Protein AF-A0A1G0WCT2-F1 (afdb_monomer_lite)

Secondary structure (DSSP, 8-state):
--B-HHHHHHHHHHTT--HHHHHHHTTS-HHHHHHHHTTSSPPPHHHHHHHHHHHT--HHHHBSPPPP-PPP-TT-HHHHHHHHHHHHHSHHHHHHHHHHHHHHHHHHHHHHHHHHHHHHHHHHH--S-EEEE-TTS-EEEE-HHHHHHTT--TT---TT--GGGTS-HHHHHHHHHHHHHHHHH---EEEEEEEPTTSTT--EEEEEEEEEE-TTS-EEEEEEEEEE-HHHHHHHHHHHHHHHHHHHHHHHHHHHHHHHHHHHHHHHHHHHS-SSEEEEE-TT-BEEEE-HHHHHHHT--HHHHTTSBGGGGB-GGGHHHHHHHHHHHHHH---EEEEEEEEPTTS-EEEEEEEEEEEEETTTEEEEEEEE-

Structure (mmCIF, N/CA/C/O backbone):
data_AF-A0A1G0WCT2-F1
#
_entry.id   AF-A0A1G0WCT2-F1
#
loop_
_atom_site.group_PDB
_atom_site.id
_atom_site.type_symbol
_atom_site.label_atom_id
_atom_site.label_alt_id
_atom_site.label_comp_id
_atom_site.label_asym_id
_atom_site.label_entity_id
_atom_site.label_seq_id
_atom_site.pdbx_PDB_ins_code
_atom_site.Cartn_x
_atom_site.Cartn_y
_atom_site.Cartn_z
_atom_site.occupancy
_atom_site.B_iso_or_equiv
_atom_site.auth_seq_id
_atom_site.auth_comp_id
_atom_site.auth_asym_id
_atom_site.auth_atom_id
_atom_site.pdbx_PDB_model_num
ATOM 1 N N . MET A 1 1 ? 46.458 16.167 -49.164 1.00 71.19 1 MET A N 1
ATOM 2 C CA . MET A 1 1 ? 45.134 16.077 -49.802 1.00 71.19 1 MET A CA 1
ATOM 3 C C . MET A 1 1 ? 44.360 17.337 -49.488 1.00 71.19 1 MET A C 1
ATOM 5 O O . MET A 1 1 ? 43.912 17.542 -48.363 1.00 71.19 1 MET A O 1
ATOM 9 N N . LYS A 1 2 ? 44.262 18.205 -50.482 1.00 82.44 2 LYS A N 1
ATOM 10 C CA . LYS A 1 2 ? 43.642 19.517 -50.411 1.00 82.44 2 LYS A CA 1
ATOM 11 C C . LYS A 1 2 ? 42.576 19.601 -51.493 1.00 82.44 2 LYS A C 1
ATOM 13 O O . LYS A 1 2 ? 42.821 19.251 -52.645 1.00 82.44 2 LYS A O 1
ATOM 18 N N . LEU A 1 3 ? 41.396 20.080 -51.119 1.00 86.69 3 LEU A N 1
ATOM 19 C CA . LEU A 1 3 ? 40.337 20.441 -52.055 1.00 86.69 3 LEU A CA 1
ATOM 20 C C . LEU A 1 3 ? 40.428 21.945 -52.331 1.00 86.69 3 LEU A C 1
ATOM 22 O O . LEU A 1 3 ? 40.440 22.754 -51.401 1.00 86.69 3 LEU A O 1
ATOM 26 N N . TYR A 1 4 ? 40.486 22.337 -53.599 1.00 90.44 4 TYR A N 1
ATOM 27 C CA . TYR A 1 4 ? 40.487 23.739 -54.005 1.00 90.44 4 TYR A CA 1
ATOM 28 C C . TYR A 1 4 ? 39.052 24.264 -54.036 1.00 90.44 4 TYR A C 1
ATOM 30 O O . TYR A 1 4 ? 38.406 24.310 -55.078 1.00 90.44 4 TYR A O 1
ATOM 38 N N . VAL A 1 5 ? 38.547 24.654 -52.868 1.00 86.25 5 VAL A N 1
ATOM 39 C CA . VAL A 1 5 ? 37.145 25.044 -52.652 1.00 86.25 5 VAL A CA 1
ATOM 40 C C . VAL A 1 5 ? 36.657 26.138 -53.611 1.00 86.25 5 VAL A C 1
ATOM 42 O O . VAL A 1 5 ? 35.575 26.018 -54.184 1.00 86.25 5 VAL A O 1
ATOM 45 N N . GLU A 1 6 ? 37.466 27.167 -53.858 1.00 86.25 6 GLU A N 1
ATOM 46 C CA . GLU A 1 6 ? 37.096 28.246 -54.785 1.00 86.25 6 GLU A CA 1
ATOM 47 C C . GLU A 1 6 ? 37.058 27.778 -56.248 1.00 86.25 6 GLU A C 1
ATOM 49 O O . GLU A 1 6 ? 36.174 28.180 -57.007 1.00 86.25 6 GLU A O 1
ATOM 54 N N . LYS A 1 7 ? 37.936 26.841 -56.633 1.00 87.81 7 LYS A N 1
ATOM 55 C CA . LYS A 1 7 ? 37.896 26.217 -57.963 1.00 87.81 7 LYS A CA 1
ATOM 56 C C . LYS A 1 7 ? 36.695 25.284 -58.106 1.00 87.81 7 LYS A C 1
ATOM 58 O O . LYS A 1 7 ? 36.010 25.342 -59.119 1.00 87.81 7 LYS A O 1
ATOM 63 N N . LEU A 1 8 ? 36.360 24.511 -57.071 1.00 85.81 8 LEU A N 1
ATOM 64 C CA . LEU A 1 8 ? 35.163 23.666 -57.046 1.00 85.81 8 LEU A CA 1
ATOM 65 C C . LEU A 1 8 ? 33.882 24.493 -57.259 1.00 85.81 8 LEU A C 1
ATOM 67 O O . LEU A 1 8 ? 33.051 24.142 -58.100 1.00 85.81 8 LEU A O 1
ATOM 71 N N . LYS A 1 9 ? 33.742 25.623 -56.550 1.00 85.88 9 LYS A N 1
ATOM 72 C CA . LYS A 1 9 ? 32.617 26.558 -56.735 1.00 85.88 9 LYS A CA 1
ATOM 73 C C . LYS A 1 9 ? 32.584 27.136 -58.149 1.00 85.88 9 LYS A C 1
ATOM 75 O O . LYS A 1 9 ? 31.504 27.252 -58.732 1.00 85.88 9 LYS A O 1
ATOM 80 N N . ALA A 1 10 ? 33.741 27.494 -58.707 1.00 86.25 10 ALA A N 1
ATOM 81 C CA . ALA A 1 10 ? 33.846 28.010 -60.069 1.00 86.25 10 ALA A CA 1
ATOM 82 C C . ALA A 1 10 ? 33.438 26.958 -61.118 1.00 86.25 10 ALA A C 1
ATOM 84 O O . ALA A 1 10 ? 32.615 27.258 -61.984 1.00 86.25 10 ALA A O 1
ATOM 85 N N . CYS A 1 11 ? 33.918 25.714 -61.003 1.00 85.88 11 CYS A N 1
ATOM 86 C CA . CYS A 1 11 ? 33.542 24.602 -61.885 1.00 85.88 11 CYS A CA 1
ATOM 87 C C . CYS A 1 11 ? 32.037 24.311 -61.810 1.00 85.88 11 CYS A C 1
ATOM 89 O O . CYS A 1 11 ? 31.380 24.157 -62.841 1.00 85.88 11 CYS A O 1
ATOM 91 N N . ARG A 1 12 ? 31.459 24.331 -60.601 1.00 87.19 12 ARG A N 1
ATOM 92 C CA . ARG A 1 12 ? 30.017 24.157 -60.396 1.00 87.19 12 ARG A CA 1
ATOM 93 C C . ARG A 1 12 ? 29.197 25.267 -61.065 1.00 87.19 12 ARG A C 1
ATOM 95 O O . ARG A 1 12 ? 28.237 24.968 -61.774 1.00 87.19 12 ARG A O 1
ATOM 102 N N . LYS A 1 13 ? 29.594 26.535 -60.891 1.00 85.12 13 LYS A N 1
ATOM 103 C CA . LYS A 1 13 ? 28.951 27.684 -61.557 1.00 85.12 13 LYS A CA 1
ATOM 104 C C . LYS A 1 13 ? 29.063 27.593 -63.082 1.00 85.12 13 LYS A C 1
ATOM 106 O O . LYS A 1 13 ? 28.078 27.837 -63.771 1.00 85.12 13 LYS A O 1
ATOM 111 N N . LYS A 1 14 ? 30.222 27.181 -63.608 1.00 85.81 14 LYS A N 1
ATOM 112 C CA . LYS A 1 14 ? 30.460 27.000 -65.051 1.00 85.81 14 LYS A CA 1
ATOM 113 C C . LYS A 1 14 ? 29.568 25.910 -65.657 1.00 85.81 14 LYS A C 1
ATOM 115 O O . LYS A 1 14 ? 29.046 26.097 -66.750 1.00 85.81 14 LYS A O 1
ATOM 120 N N . LYS A 1 15 ? 29.344 24.807 -64.937 1.00 82.81 15 LYS A N 1
ATOM 121 C CA . LYS A 1 15 ? 28.442 23.713 -65.349 1.00 82.81 15 LYS A CA 1
ATOM 122 C C . LYS A 1 15 ? 26.959 23.981 -65.021 1.00 82.81 15 LYS A C 1
ATOM 124 O O . LYS A 1 15 ? 26.132 23.113 -65.269 1.00 82.81 15 LYS A O 1
ATOM 129 N N . LYS A 1 16 ? 26.613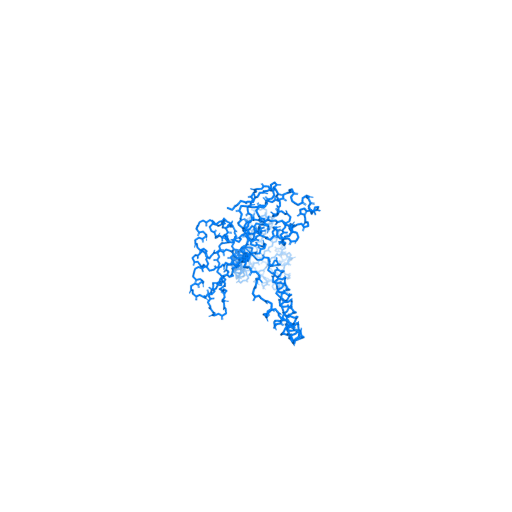 25.174 -64.505 1.00 84.69 16 LYS A N 1
ATOM 130 C CA . LYS A 1 16 ? 25.250 25.597 -64.115 1.00 84.69 16 LYS A CA 1
ATOM 131 C C . LYS A 1 16 ? 24.543 24.652 -63.124 1.00 84.69 16 LYS A C 1
ATOM 133 O O . LYS A 1 16 ? 23.321 24.650 -63.056 1.00 84.69 16 LYS A O 1
ATOM 138 N N . THR A 1 17 ? 25.291 23.890 -62.328 1.00 82.31 17 THR A N 1
ATOM 139 C CA . THR A 1 17 ? 24.720 22.936 -61.363 1.00 82.31 17 THR A CA 1
ATOM 140 C C . THR A 1 17 ? 24.449 23.628 -60.025 1.00 82.31 17 THR A C 1
ATOM 142 O O . THR A 1 17 ? 25.332 24.290 -59.463 1.00 82.31 17 THR A O 1
ATOM 145 N N . THR A 1 18 ? 23.253 23.475 -59.457 1.00 87.19 18 THR A N 1
ATOM 146 C CA . THR A 1 18 ? 22.974 24.007 -58.110 1.00 87.19 18 THR A CA 1
ATOM 147 C C . THR A 1 18 ? 23.694 23.187 -57.027 1.00 87.19 18 THR A C 1
ATOM 149 O O . THR A 1 18 ? 24.074 22.036 -57.242 1.00 87.19 18 THR A O 1
ATOM 152 N N . SER A 1 19 ? 23.923 23.762 -55.837 1.00 80.75 19 SER A N 1
ATOM 153 C CA . SER A 1 19 ? 24.489 22.991 -54.710 1.00 80.75 19 SER A CA 1
ATOM 154 C C . SER A 1 19 ? 23.559 21.841 -54.288 1.00 80.75 19 SER A C 1
ATOM 156 O O . SER A 1 19 ? 24.023 20.828 -53.781 1.00 80.75 19 SER A O 1
ATOM 158 N N . GLU A 1 20 ? 22.252 21.981 -54.514 1.00 83.56 20 GLU A N 1
ATOM 159 C CA . GLU A 1 20 ? 21.252 20.943 -54.251 1.00 83.56 20 GLU A CA 1
ATOM 160 C C . GLU A 1 20 ? 21.407 19.768 -55.231 1.00 83.56 20 GLU A C 1
ATOM 162 O O . GLU A 1 20 ? 21.593 18.628 -54.814 1.00 83.56 20 GLU A O 1
ATOM 167 N N . GLU A 1 21 ? 21.449 20.048 -56.536 1.00 84.00 21 GLU A N 1
ATOM 168 C CA . GLU A 1 21 ? 21.614 19.032 -57.585 1.00 84.00 21 GLU A CA 1
ATOM 169 C C . GLU A 1 21 ? 22.944 18.287 -57.487 1.00 84.00 21 GLU A C 1
ATOM 171 O O . GLU A 1 21 ? 22.996 17.072 -57.684 1.00 84.00 21 GLU A O 1
ATOM 176 N N . LEU A 1 22 ? 24.034 19.000 -57.182 1.00 85.31 22 LEU A N 1
ATOM 177 C CA . LEU A 1 22 ? 25.338 18.366 -57.024 1.00 85.31 22 LEU A CA 1
ATOM 178 C C . LEU A 1 22 ? 25.354 17.442 -55.802 1.00 85.31 22 LEU A C 1
ATOM 180 O O . LEU A 1 22 ? 25.924 16.357 -55.878 1.00 85.31 22 LEU A O 1
ATOM 184 N N . ALA A 1 23 ? 24.705 17.836 -54.702 1.00 85.38 23 ALA A N 1
ATOM 185 C CA . ALA A 1 23 ? 24.584 16.996 -53.514 1.00 85.38 23 ALA A CA 1
ATOM 186 C C . ALA A 1 23 ? 23.784 15.715 -53.812 1.00 85.38 23 ALA A C 1
ATOM 188 O O . ALA A 1 23 ? 24.235 14.626 -53.459 1.00 85.38 23 ALA A O 1
ATOM 189 N N . VAL A 1 24 ? 22.678 15.830 -54.560 1.00 80.25 24 VAL A N 1
ATOM 190 C CA . VAL A 1 24 ? 21.873 14.680 -55.010 1.00 80.25 24 VAL A CA 1
ATOM 191 C C . VAL A 1 24 ? 22.691 13.734 -55.893 1.00 80.25 24 VAL A C 1
ATOM 193 O O . VAL A 1 24 ? 22.740 12.539 -55.614 1.00 80.25 24 VAL A O 1
ATOM 196 N N . LYS A 1 25 ? 23.406 14.248 -56.906 1.00 82.44 25 LYS A N 1
ATOM 197 C CA . LYS A 1 25 ? 24.276 13.425 -57.777 1.00 82.44 25 LYS A CA 1
ATOM 198 C C . LYS A 1 25 ? 25.424 12.755 -57.016 1.00 82.44 25 LYS A C 1
ATOM 200 O O . LYS A 1 25 ? 25.886 11.689 -57.407 1.00 82.44 25 LYS A O 1
ATOM 205 N N . MET A 1 26 ? 25.877 13.379 -55.931 1.00 81.25 26 MET A N 1
ATOM 206 C CA . MET A 1 26 ? 26.905 12.853 -55.034 1.00 81.25 26 MET A CA 1
ATOM 207 C C . MET A 1 26 ? 26.358 11.880 -53.976 1.00 81.25 26 MET A C 1
ATOM 209 O O . MET A 1 26 ? 27.154 11.312 -53.227 1.00 81.25 26 MET A O 1
ATOM 213 N N . GLY A 1 27 ? 25.035 11.709 -53.868 1.00 76.19 27 GLY A N 1
ATOM 214 C CA . GLY A 1 27 ? 24.409 10.899 -52.820 1.00 76.19 27 GLY A CA 1
ATOM 215 C C . GLY A 1 27 ? 24.660 11.434 -51.403 1.00 76.19 27 GLY A C 1
ATOM 216 O O . GLY A 1 27 ? 24.780 10.655 -50.461 1.00 76.19 27 GLY A O 1
ATOM 217 N N . ILE A 1 28 ? 24.804 12.755 -51.242 1.00 84.44 28 ILE A N 1
ATOM 218 C CA . ILE A 1 28 ? 25.042 13.425 -49.951 1.00 84.44 28 ILE A CA 1
ATOM 219 C C . ILE A 1 28 ? 23.992 14.509 -49.695 1.00 84.44 28 ILE A C 1
ATOM 221 O O . ILE A 1 28 ? 23.288 14.946 -50.601 1.00 84.44 28 ILE A O 1
ATOM 225 N N . THR A 1 29 ? 23.903 14.997 -48.457 1.00 84.19 29 THR A N 1
ATOM 226 C CA . THR A 1 29 ? 23.017 16.120 -48.130 1.00 84.19 29 THR A CA 1
ATOM 227 C C . THR A 1 29 ? 23.616 17.458 -48.579 1.00 84.19 29 THR A C 1
ATOM 229 O O . THR A 1 29 ? 24.838 17.652 -48.615 1.00 84.19 29 THR A O 1
ATOM 232 N N . ARG A 1 30 ? 22.746 18.438 -48.855 1.00 85.50 30 ARG A N 1
ATOM 233 C CA . ARG A 1 30 ? 23.148 19.821 -49.169 1.00 85.50 30 ARG A CA 1
ATOM 234 C C . ARG A 1 30 ? 23.986 20.454 -48.050 1.00 85.50 30 ARG A C 1
ATOM 236 O O . ARG A 1 30 ? 24.894 21.237 -48.331 1.00 85.50 30 ARG A O 1
ATOM 243 N N . SER A 1 31 ? 23.722 20.099 -46.790 1.00 83.69 31 SER A N 1
ATOM 244 C CA . SER A 1 31 ? 24.509 20.563 -45.642 1.00 83.69 31 SER A CA 1
ATOM 245 C C . SER A 1 31 ? 25.944 20.029 -45.677 1.00 83.69 31 SER A C 1
ATOM 247 O O . SER A 1 31 ? 26.871 20.802 -45.448 1.00 83.69 31 SER A O 1
ATOM 249 N N . THR A 1 32 ? 26.157 18.763 -46.051 1.00 82.62 32 THR A N 1
ATOM 250 C CA . THR A 1 32 ? 27.503 18.193 -46.221 1.00 82.62 32 THR A CA 1
ATOM 251 C C . THR A 1 32 ? 28.282 18.894 -47.332 1.00 82.62 32 THR A C 1
ATOM 253 O O . THR A 1 32 ? 29.436 19.263 -47.118 1.00 82.62 32 THR A O 1
ATOM 256 N N . LEU A 1 33 ? 27.657 19.148 -48.487 1.00 85.62 33 LEU A N 1
ATOM 257 C CA . LEU A 1 33 ? 28.315 19.875 -49.577 1.00 85.62 33 LEU A CA 1
ATOM 258 C C . LEU A 1 33 ? 28.669 21.318 -49.170 1.00 85.62 33 LEU A C 1
ATOM 260 O O . LEU A 1 33 ? 29.762 21.790 -49.472 1.00 85.62 33 LEU A O 1
ATOM 264 N N . SER A 1 34 ? 27.791 21.994 -48.421 1.00 87.38 34 SER A N 1
ATOM 265 C CA . SER A 1 34 ? 28.045 23.339 -47.880 1.00 87.38 34 SER A CA 1
ATOM 266 C C . SER A 1 34 ? 29.235 23.372 -46.913 1.00 87.38 34 SER A C 1
ATOM 268 O O . SER A 1 34 ? 30.018 24.322 -46.915 1.00 87.38 34 SER A O 1
ATOM 270 N N . LEU A 1 35 ? 29.426 22.329 -46.099 1.00 86.88 35 LEU A N 1
ATOM 271 C CA . LEU A 1 35 ? 30.588 22.223 -45.209 1.00 86.88 35 LEU A CA 1
ATOM 272 C C . LEU A 1 35 ? 31.901 22.096 -45.996 1.00 86.88 35 LEU A C 1
ATOM 274 O O . LEU A 1 35 ? 32.909 22.667 -45.577 1.00 86.88 35 LEU A O 1
ATOM 278 N N . TRP A 1 36 ? 31.886 21.420 -47.148 1.00 87.94 36 TRP A N 1
ATOM 279 C CA . TRP A 1 36 ? 33.045 21.347 -48.045 1.00 87.94 36 TRP A CA 1
ATOM 280 C C . TRP A 1 36 ? 33.290 22.674 -48.764 1.00 87.94 36 TRP A C 1
ATOM 282 O O . TRP A 1 36 ? 34.419 23.155 -48.795 1.00 87.94 36 TRP A O 1
ATOM 292 N N . GLU A 1 37 ? 32.232 23.312 -49.280 1.00 85.38 37 GLU A N 1
ATOM 293 C CA . GLU A 1 37 ? 32.308 24.620 -49.949 1.00 85.38 37 GLU A CA 1
ATOM 294 C C . GLU A 1 37 ? 32.744 25.759 -49.002 1.00 85.38 37 GLU A C 1
ATOM 296 O O . GLU A 1 37 ? 33.139 26.829 -49.460 1.00 85.38 37 GLU A O 1
ATOM 301 N N . ASN A 1 38 ? 32.704 25.553 -47.686 1.00 85.88 38 ASN A N 1
ATOM 302 C CA . ASN A 1 38 ? 33.155 26.525 -46.686 1.00 85.88 38 ASN A CA 1
ATOM 303 C C . ASN A 1 38 ? 34.446 26.101 -45.971 1.00 85.88 38 ASN A C 1
ATOM 305 O O . ASN A 1 38 ? 34.768 26.653 -44.921 1.00 85.88 38 ASN A O 1
ATOM 309 N N . SER A 1 39 ? 35.168 25.111 -46.509 1.00 83.56 39 SER A N 1
ATOM 310 C CA . SER A 1 39 ? 36.426 24.596 -45.945 1.00 83.56 39 SER A CA 1
ATOM 311 C C . SER A 1 39 ? 36.318 24.098 -44.494 1.00 83.56 39 SER A C 1
ATOM 313 O O . SER A 1 39 ? 37.327 24.010 -43.801 1.00 83.56 39 SER A O 1
ATOM 315 N N . LYS A 1 40 ? 35.110 23.761 -44.018 1.00 83.94 40 LYS A N 1
ATOM 316 C CA . LYS A 1 40 ? 34.886 23.259 -42.651 1.00 83.94 40 LYS A CA 1
ATOM 317 C C . LYS A 1 40 ? 35.217 21.774 -42.524 1.00 83.94 40 LYS A C 1
ATOM 319 O O . LYS A 1 40 ? 35.596 21.326 -41.450 1.00 83.94 40 LYS A O 1
ATOM 324 N N .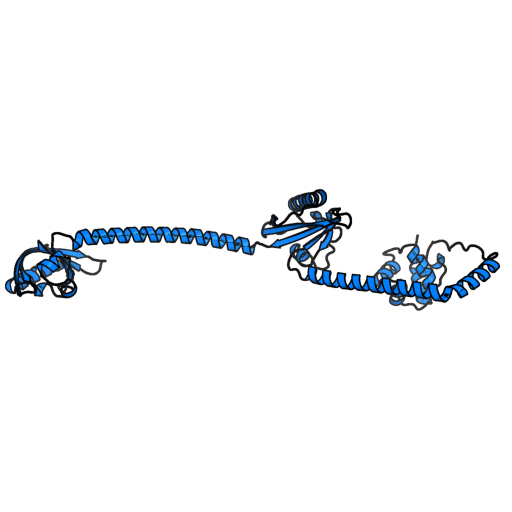 ILE A 1 41 ? 35.049 21.013 -43.609 1.00 80.88 41 ILE A N 1
ATOM 325 C CA . ILE A 1 41 ? 35.348 19.576 -43.685 1.00 80.88 41 ILE A CA 1
ATOM 326 C C . ILE A 1 41 ? 35.980 19.277 -45.046 1.00 80.88 41 ILE A C 1
ATOM 328 O O . ILE A 1 41 ? 35.497 19.761 -46.069 1.00 80.88 41 ILE A O 1
ATOM 332 N N . VAL A 1 42 ? 37.027 18.450 -45.068 1.00 81.81 42 VAL A N 1
ATOM 333 C CA . VAL A 1 42 ? 37.651 17.962 -46.306 1.00 81.81 42 VAL A CA 1
ATOM 334 C C . VAL A 1 42 ? 37.037 16.600 -46.680 1.00 81.81 42 VAL A C 1
ATOM 336 O O . VAL A 1 42 ? 37.033 15.698 -45.842 1.00 81.81 42 VAL A O 1
ATOM 339 N N . PRO A 1 43 ? 36.487 16.420 -47.897 1.00 84.19 43 PRO A N 1
ATOM 340 C CA . PRO A 1 43 ? 35.969 15.129 -48.357 1.00 84.19 43 PRO A CA 1
ATOM 341 C C . PRO A 1 43 ? 37.081 14.090 -48.548 1.00 84.19 43 PRO A C 1
ATOM 343 O O . PRO A 1 43 ? 38.238 14.441 -48.755 1.00 84.19 43 PRO A O 1
ATOM 346 N N . SER A 1 44 ? 36.723 12.802 -48.538 1.00 83.94 44 SER A N 1
ATOM 347 C CA . SER A 1 44 ? 37.668 11.719 -48.839 1.00 83.94 44 SER A CA 1
ATOM 348 C C . SER A 1 44 ? 38.117 11.730 -50.306 1.00 83.94 44 SER A C 1
ATOM 350 O O . SER A 1 44 ? 37.391 12.210 -51.178 1.00 83.94 44 SER A O 1
ATOM 352 N N . GLU A 1 45 ? 39.279 11.135 -50.592 1.00 81.44 45 GLU A N 1
ATOM 353 C CA . GLU A 1 45 ? 39.836 11.015 -51.949 1.00 81.44 45 GLU A CA 1
ATOM 354 C C . GLU A 1 45 ? 38.818 10.462 -52.955 1.00 81.44 45 GLU A C 1
ATOM 356 O O . GLU A 1 45 ? 38.615 11.046 -54.017 1.00 81.44 45 GLU A O 1
ATOM 361 N N . PHE A 1 46 ? 38.112 9.388 -52.594 1.00 78.19 46 PHE A N 1
ATOM 362 C CA . PHE A 1 46 ? 37.062 8.805 -53.428 1.00 78.19 46 PHE A CA 1
ATOM 363 C C . PHE A 1 46 ? 35.989 9.834 -53.818 1.00 78.19 46 PHE A C 1
ATOM 365 O O . PHE A 1 46 ? 35.609 9.934 -54.984 1.00 78.19 46 PHE A O 1
ATOM 372 N N . LYS A 1 47 ? 35.536 10.656 -52.860 1.00 83.56 47 LYS A N 1
ATOM 373 C CA . LYS A 1 47 ? 34.532 11.696 -53.119 1.00 83.56 47 LYS A CA 1
ATOM 374 C C . LYS A 1 47 ? 35.093 12.838 -53.967 1.00 83.56 47 LYS A C 1
ATOM 376 O O . LYS A 1 47 ? 34.353 13.401 -54.764 1.00 83.56 47 LYS A O 1
ATOM 381 N N . ILE A 1 48 ? 36.385 13.145 -53.862 1.00 85.25 48 ILE A N 1
ATOM 382 C CA . ILE A 1 48 ? 37.056 14.118 -54.738 1.00 85.25 48 ILE A CA 1
ATOM 383 C C . ILE A 1 48 ? 37.155 13.581 -56.175 1.00 85.25 48 ILE A C 1
ATOM 385 O O . ILE A 1 48 ? 36.836 14.302 -57.119 1.00 85.25 48 ILE A O 1
ATOM 389 N N . ARG A 1 49 ? 37.514 12.304 -56.358 1.00 84.69 49 ARG A N 1
ATOM 390 C CA . ARG A 1 49 ? 37.531 11.641 -57.677 1.00 84.69 49 ARG A CA 1
ATOM 391 C C . ARG A 1 49 ? 36.136 11.599 -58.305 1.00 84.69 49 ARG A C 1
ATOM 393 O O . ARG A 1 49 ? 35.977 11.868 -59.493 1.00 84.69 49 ARG A O 1
ATOM 400 N N . MET A 1 50 ? 35.115 11.318 -57.501 1.00 82.12 50 MET A N 1
ATOM 401 C CA . MET A 1 50 ? 33.717 11.322 -57.932 1.00 82.12 50 MET A CA 1
ATOM 402 C C . MET A 1 50 ? 33.231 12.732 -58.304 1.00 82.12 50 MET A C 1
ATOM 404 O O . MET A 1 50 ? 32.570 12.887 -59.328 1.00 82.12 50 MET A O 1
ATOM 408 N N . LEU A 1 51 ? 33.621 13.767 -57.547 1.00 84.75 51 LEU A N 1
ATOM 409 C CA . LEU A 1 51 ? 33.362 15.168 -57.902 1.00 84.75 51 LEU A CA 1
ATOM 410 C C . LEU A 1 51 ? 33.983 15.530 -59.254 1.00 84.75 51 LEU A C 1
ATOM 412 O O . LEU A 1 51 ? 33.303 16.142 -60.072 1.00 84.75 51 LEU A O 1
ATOM 416 N N . ALA A 1 52 ? 35.233 15.127 -59.505 1.00 86.00 52 ALA A N 1
ATOM 417 C CA . ALA A 1 52 ? 35.910 15.360 -60.781 1.00 86.00 52 ALA A CA 1
ATOM 418 C C . ALA A 1 52 ? 35.152 14.705 -61.950 1.00 86.00 52 ALA A C 1
ATOM 420 O O . ALA A 1 52 ? 34.904 15.355 -62.960 1.00 86.00 52 ALA A O 1
ATOM 421 N N . LYS A 1 53 ? 34.692 13.456 -61.780 1.00 86.38 53 LYS A N 1
ATOM 422 C CA . LYS A 1 53 ? 33.896 12.737 -62.792 1.00 86.38 53 LYS A CA 1
ATOM 423 C C . LYS A 1 53 ? 32.514 13.362 -63.021 1.00 86.38 53 LYS A C 1
ATOM 425 O O . LYS A 1 53 ? 32.103 13.515 -64.163 1.00 86.38 53 LYS A O 1
ATOM 430 N N . ILE A 1 54 ? 31.801 13.756 -61.963 1.00 84.25 54 ILE A N 1
ATOM 431 C CA . ILE A 1 54 ? 30.450 14.345 -62.069 1.00 84.25 54 ILE A CA 1
ATOM 432 C C . ILE A 1 54 ? 30.489 15.755 -62.658 1.00 84.25 54 ILE A C 1
ATOM 434 O O . ILE A 1 54 ? 29.595 16.138 -63.414 1.00 84.25 54 ILE A O 1
ATOM 438 N N . LEU A 1 55 ? 31.500 16.540 -62.288 1.00 83.81 55 LEU A N 1
ATOM 439 C CA . LEU A 1 55 ? 31.723 17.867 -62.853 1.00 83.81 55 LEU A CA 1
ATOM 440 C C . LEU A 1 55 ? 32.409 17.805 -64.216 1.00 83.81 55 LEU A C 1
ATOM 442 O O . LEU A 1 55 ? 32.461 18.837 -64.881 1.00 83.81 55 LEU A O 1
ATOM 446 N N . ASP A 1 56 ? 32.866 16.620 -64.632 1.00 86.31 56 ASP A N 1
ATOM 447 C CA . ASP A 1 56 ? 33.559 16.383 -65.894 1.00 86.31 56 ASP A CA 1
ATOM 448 C C . ASP A 1 56 ? 34.747 17.349 -66.046 1.00 86.31 56 ASP A C 1
ATOM 450 O O . ASP A 1 56 ? 34.822 18.173 -66.958 1.00 86.31 56 ASP A O 1
ATOM 454 N N . VAL A 1 57 ? 35.628 17.311 -65.040 1.00 85.38 57 VAL A N 1
ATOM 455 C CA . VAL A 1 57 ? 36.856 18.107 -64.957 1.00 85.38 57 VAL A CA 1
ATOM 456 C C . VAL A 1 57 ? 38.037 17.222 -64.556 1.00 85.38 57 VAL A C 1
ATOM 458 O O . VAL A 1 57 ? 37.865 16.277 -63.779 1.00 85.38 57 VAL A O 1
ATOM 461 N N . PRO A 1 58 ? 39.255 17.529 -65.027 1.00 86.31 58 PRO A N 1
ATOM 462 C CA . PRO A 1 58 ? 40.465 16.885 -64.540 1.00 86.31 58 PRO A CA 1
ATOM 463 C C . PRO A 1 58 ? 40.594 17.011 -63.016 1.00 86.31 58 PRO A C 1
ATOM 465 O O . PRO A 1 58 ? 40.354 18.070 -62.435 1.00 86.31 58 PRO A O 1
ATOM 468 N N . ILE A 1 59 ? 41.004 15.932 -62.343 1.00 85.62 59 ILE A N 1
ATOM 469 C CA . ILE A 1 59 ? 41.080 15.898 -60.872 1.00 85.62 59 ILE A CA 1
ATOM 470 C C . ILE A 1 59 ? 42.015 16.967 -60.285 1.00 85.62 59 ILE A C 1
ATOM 472 O O . ILE A 1 59 ? 41.745 17.508 -59.211 1.00 85.62 59 ILE A O 1
ATOM 476 N N . ASN A 1 60 ? 43.069 17.319 -61.022 1.00 87.75 60 ASN A N 1
ATOM 477 C CA . ASN A 1 60 ? 44.045 18.338 -60.646 1.00 87.75 60 ASN A CA 1
ATOM 478 C C . ASN A 1 60 ? 43.482 19.777 -60.689 1.00 87.75 60 ASN A C 1
ATOM 480 O O . ASN A 1 60 ? 44.083 20.692 -60.126 1.00 87.75 60 ASN A O 1
ATOM 484 N N . GLU A 1 61 ? 42.319 20.005 -61.313 1.00 84.44 61 GLU A N 1
ATOM 485 C CA . GLU A 1 61 ? 41.647 21.309 -61.271 1.00 84.44 61 GLU A CA 1
ATOM 486 C C . GLU A 1 61 ? 40.985 21.571 -59.919 1.00 84.44 61 GLU A C 1
ATOM 488 O O . GLU A 1 61 ? 40.938 22.716 -59.466 1.00 84.44 61 GLU A O 1
ATOM 493 N N . ILE A 1 62 ? 40.496 20.524 -59.251 1.00 86.62 62 ILE A N 1
ATOM 494 C CA . ILE A 1 62 ? 39.751 20.644 -57.992 1.00 86.62 62 ILE A CA 1
ATOM 495 C C . ILE A 1 62 ? 40.532 20.140 -56.773 1.00 86.62 62 ILE A C 1
ATOM 497 O O . ILE A 1 62 ? 40.111 20.404 -55.647 1.00 86.62 62 ILE A O 1
ATOM 501 N N . SER A 1 63 ? 41.668 19.458 -56.955 1.00 89.44 63 SER A N 1
ATOM 502 C CA . SER A 1 63 ? 42.481 18.917 -55.860 1.00 89.44 63 SER A CA 1
ATOM 503 C C . SER A 1 63 ? 43.958 18.738 -56.231 1.00 89.44 63 SER A C 1
ATOM 505 O O . SER A 1 63 ? 44.327 18.808 -57.394 1.00 89.44 63 SER A O 1
ATOM 507 N N . ASP A 1 64 ? 44.806 18.491 -55.231 1.00 87.75 64 ASP A N 1
ATOM 508 C CA . ASP A 1 64 ? 46.229 18.144 -55.366 1.00 87.75 64 ASP A CA 1
ATOM 509 C C . ASP A 1 64 ? 46.473 16.654 -55.702 1.00 87.75 64 ASP A C 1
ATOM 511 O O . ASP A 1 64 ? 47.615 16.197 -55.697 1.00 87.75 64 ASP A O 1
ATOM 515 N N . LEU A 1 65 ? 45.416 15.881 -55.972 1.00 82.81 65 LEU A N 1
ATOM 516 C CA . LEU A 1 65 ? 45.505 14.448 -56.258 1.00 82.81 65 LEU A CA 1
ATOM 517 C C . LEU A 1 65 ? 46.034 14.158 -57.678 1.00 82.81 65 LEU A C 1
ATOM 519 O O . LEU A 1 65 ? 45.662 14.851 -58.630 1.00 82.81 65 LEU A O 1
ATOM 523 N N . PRO A 1 66 ? 46.840 13.093 -57.863 1.00 77.50 66 PRO A N 1
ATOM 524 C CA . PRO A 1 66 ? 47.350 12.717 -59.176 1.00 77.50 66 PRO A CA 1
ATOM 525 C C . PRO A 1 66 ? 46.238 12.143 -60.084 1.00 77.50 66 PRO A C 1
ATOM 527 O O . PRO A 1 66 ? 45.351 11.421 -59.594 1.00 77.50 66 PRO A O 1
ATOM 530 N N . PRO A 1 67 ? 46.284 12.423 -61.406 1.00 74.69 67 PRO A N 1
ATOM 531 C CA . PRO A 1 67 ? 45.414 11.773 -62.386 1.00 74.69 67 PRO A CA 1
ATOM 532 C C . PRO A 1 67 ? 45.647 10.254 -62.406 1.00 74.69 67 PRO A C 1
ATOM 534 O O . PRO A 1 67 ? 46.750 9.779 -62.134 1.00 74.69 67 PRO A O 1
ATOM 537 N N . GLU A 1 68 ? 44.592 9.481 -62.681 1.00 65.62 68 GLU A N 1
ATOM 538 C CA . GLU A 1 68 ? 44.681 8.017 -62.773 1.00 65.62 68 GLU A CA 1
ATOM 539 C C . GLU A 1 68 ? 45.636 7.619 -63.916 1.00 65.62 68 GLU A C 1
ATOM 541 O O . GLU A 1 68 ? 45.568 8.169 -65.016 1.00 65.62 68 GLU A O 1
ATOM 546 N N . LYS A 1 69 ? 46.561 6.681 -63.660 1.00 53.66 69 LYS A N 1
ATOM 547 C CA . LYS A 1 69 ? 47.458 6.142 -64.694 1.00 53.66 69 LYS A CA 1
ATOM 548 C C . LYS A 1 69 ? 46.637 5.293 -65.671 1.00 53.66 69 LYS A C 1
ATOM 550 O O . LYS A 1 69 ? 46.214 4.197 -65.316 1.00 53.66 69 LYS A O 1
ATOM 555 N N . HIS A 1 70 ? 46.444 5.774 -66.896 1.00 48.88 70 HIS A N 1
ATOM 556 C CA . HIS A 1 70 ? 45.913 4.960 -67.988 1.00 48.88 70 HIS A CA 1
ATOM 557 C C . HIS A 1 70 ? 46.976 3.943 -68.439 1.00 48.88 70 HIS A C 1
ATOM 559 O O . HIS A 1 70 ? 48.087 4.327 -68.803 1.00 48.88 70 HIS A O 1
ATOM 565 N N . LEU A 1 71 ? 46.646 2.648 -68.419 1.00 39.44 71 LEU A N 1
ATOM 566 C CA . LEU A 1 71 ? 47.382 1.644 -69.192 1.00 39.44 71 LEU A CA 1
ATOM 567 C C . LEU A 1 71 ? 47.094 1.887 -70.685 1.00 39.44 71 LEU A C 1
ATOM 569 O O . LEU A 1 71 ? 45.941 2.066 -71.068 1.00 39.44 71 LEU A O 1
ATOM 573 N N . SER A 1 72 ? 48.141 1.938 -71.509 1.00 43.59 72 SER A N 1
ATOM 574 C CA . SER A 1 72 ? 48.086 2.291 -72.935 1.00 43.59 72 SER A CA 1
ATOM 575 C C . SER A 1 72 ? 47.360 1.242 -73.789 1.00 43.59 72 SER A C 1
ATOM 577 O O . SER A 1 72 ? 47.647 0.051 -73.695 1.00 43.59 72 SER A O 1
ATOM 579 N N . GLU A 1 73 ? 46.464 1.711 -74.660 1.00 43.34 73 GLU A N 1
ATOM 580 C CA . GLU A 1 73 ? 45.437 0.968 -75.413 1.00 43.34 73 GLU A CA 1
ATOM 581 C C . GLU A 1 73 ? 45.904 0.070 -76.580 1.00 43.34 73 GLU A C 1
ATOM 583 O O . GLU A 1 73 ? 45.071 -0.520 -77.264 1.00 43.34 73 GLU A O 1
ATOM 588 N N . THR A 1 74 ? 47.197 -0.095 -76.848 1.00 42.50 74 THR A N 1
ATOM 589 C CA . THR A 1 74 ? 47.625 -0.530 -78.193 1.00 42.50 74 THR A CA 1
ATOM 590 C C . THR A 1 74 ? 47.651 -2.046 -78.471 1.00 42.50 74 THR A C 1
ATOM 592 O O . THR A 1 74 ? 48.037 -2.425 -79.567 1.00 42.50 74 THR A O 1
ATOM 595 N N . ASN A 1 75 ? 47.202 -2.930 -77.566 1.00 46.81 75 ASN A N 1
ATOM 596 C CA . ASN A 1 75 ? 47.247 -4.398 -77.780 1.00 46.81 75 ASN A CA 1
ATOM 597 C C . ASN A 1 75 ? 45.909 -5.151 -77.558 1.00 46.81 75 ASN A C 1
ATOM 599 O O . ASN A 1 75 ? 45.918 -6.364 -77.357 1.00 46.81 75 ASN A O 1
ATOM 603 N N . LEU A 1 76 ? 44.747 -4.481 -77.577 1.00 47.59 76 LEU A N 1
ATOM 604 C CA . LEU A 1 76 ? 43.465 -5.081 -77.143 1.00 47.59 76 LEU A CA 1
ATOM 605 C C . LEU A 1 76 ? 42.453 -5.435 -78.248 1.00 47.59 76 LEU A C 1
ATOM 607 O O . LEU A 1 76 ? 41.408 -5.996 -77.927 1.00 47.59 76 LEU A O 1
ATOM 611 N N . GLU A 1 77 ? 42.719 -5.171 -79.528 1.00 49.88 77 GLU A N 1
ATOM 612 C CA . GLU A 1 77 ? 41.727 -5.413 -80.597 1.00 49.88 77 GLU A CA 1
ATOM 613 C C . GLU A 1 77 ? 41.324 -6.897 -80.788 1.00 49.88 77 GLU A C 1
ATOM 615 O O . GLU A 1 77 ? 40.124 -7.170 -80.876 1.00 49.88 77 GLU A O 1
ATOM 620 N N . PRO A 1 78 ? 42.237 -7.891 -80.721 1.00 49.16 78 PRO A N 1
ATOM 621 C CA . PRO A 1 78 ? 41.850 -9.310 -80.776 1.00 49.16 78 PRO A CA 1
ATOM 622 C C . PRO A 1 78 ? 41.075 -9.779 -79.530 1.00 49.16 78 PRO A C 1
ATOM 624 O O . PRO A 1 78 ? 40.258 -10.701 -79.588 1.00 49.16 78 PRO A O 1
ATOM 627 N N . LEU A 1 79 ? 41.318 -9.134 -78.384 1.00 41.94 79 LEU A N 1
ATOM 628 C CA . LEU A 1 79 ? 40.639 -9.437 -77.124 1.00 41.94 79 LEU A CA 1
ATOM 629 C C . LEU A 1 79 ? 39.245 -8.788 -77.078 1.00 41.94 79 LEU A C 1
ATOM 631 O O . LEU A 1 79 ? 38.298 -9.396 -76.586 1.00 41.94 79 LEU A O 1
ATOM 635 N N . ARG A 1 80 ? 39.087 -7.586 -77.652 1.00 49.06 80 ARG A N 1
ATOM 636 C CA . ARG A 1 80 ? 37.798 -6.888 -77.787 1.00 49.06 80 ARG A CA 1
ATOM 637 C C . ARG A 1 80 ? 36.824 -7.647 -78.680 1.00 49.06 80 ARG A C 1
ATOM 639 O O . ARG A 1 80 ? 35.657 -7.748 -78.314 1.00 49.06 80 ARG A O 1
ATOM 646 N N . SER A 1 81 ? 37.275 -8.190 -79.812 1.00 55.78 81 SER A N 1
ATOM 647 C CA . SER A 1 81 ? 36.406 -8.971 -80.705 1.00 55.78 81 SER A CA 1
ATOM 648 C C . SER A 1 81 ? 35.929 -10.270 -80.043 1.00 55.78 81 SER A C 1
ATOM 650 O O . SER A 1 81 ? 34.736 -10.572 -80.078 1.00 55.78 81 SER A O 1
ATOM 652 N N . SER A 1 82 ? 36.825 -10.967 -79.338 1.00 53.22 82 SER A N 1
ATOM 653 C CA . SER A 1 82 ? 36.506 -12.194 -78.595 1.00 53.22 82 SER A CA 1
ATOM 654 C C . SER A 1 82 ? 35.545 -11.934 -77.425 1.00 53.22 82 SER A C 1
ATOM 656 O O . SER A 1 82 ? 34.586 -12.677 -77.227 1.00 53.22 82 SER A O 1
ATOM 658 N N . ILE A 1 83 ? 35.730 -10.832 -76.688 1.00 52.53 83 ILE A N 1
ATOM 659 C CA . ILE A 1 83 ? 34.818 -10.417 -75.609 1.00 52.53 83 ILE A CA 1
ATOM 660 C C . ILE A 1 83 ? 33.442 -10.016 -76.162 1.00 52.53 83 ILE A C 1
ATOM 662 O O . ILE A 1 83 ? 32.426 -10.308 -75.537 1.00 52.53 83 ILE A O 1
ATOM 666 N N . LYS A 1 84 ? 33.373 -9.379 -77.338 1.00 58.22 84 LYS A N 1
ATOM 667 C CA . LYS A 1 84 ? 32.103 -8.961 -77.952 1.00 58.22 84 LYS A CA 1
ATOM 668 C C . LYS A 1 84 ? 31.263 -10.160 -78.410 1.00 58.22 84 LYS A C 1
ATOM 670 O O . LYS A 1 84 ? 30.059 -10.156 -78.178 1.00 58.22 84 LYS A O 1
ATOM 675 N N . SER A 1 85 ? 31.913 -11.191 -78.954 1.00 55.25 85 SER A N 1
ATOM 676 C CA . SER A 1 85 ? 31.298 -12.484 -79.293 1.00 55.25 85 SER A CA 1
ATOM 677 C C . SER A 1 85 ? 30.734 -13.183 -78.051 1.00 55.25 85 SER A C 1
ATOM 679 O O . SER A 1 85 ? 29.561 -13.541 -78.019 1.00 55.25 85 SER A O 1
ATOM 681 N N . LEU A 1 86 ? 31.535 -13.290 -76.983 1.00 53.12 86 LEU A N 1
ATOM 682 C CA . LEU A 1 86 ? 31.113 -13.913 -75.720 1.00 53.12 86 LEU A CA 1
ATOM 683 C C . LEU A 1 86 ? 30.015 -13.120 -74.992 1.00 53.12 86 LEU A C 1
ATOM 685 O O . LEU A 1 86 ? 29.199 -13.706 -74.283 1.00 53.12 86 LEU A O 1
ATOM 689 N N . LEU A 1 87 ? 29.978 -11.793 -75.155 1.00 51.91 87 LEU A N 1
ATOM 690 C CA . LEU A 1 87 ? 28.919 -10.928 -74.626 1.00 51.91 87 LEU A CA 1
ATOM 691 C C . LEU A 1 87 ? 27.621 -11.016 -75.433 1.00 51.91 87 LEU A C 1
ATOM 693 O O . LEU A 1 87 ? 26.564 -10.770 -74.866 1.00 51.91 87 LEU A O 1
ATOM 697 N N . GLU A 1 88 ? 27.663 -11.309 -76.733 1.00 56.47 88 GLU A N 1
ATOM 698 C CA . GLU A 1 88 ? 26.449 -11.500 -77.537 1.00 56.47 88 GLU A CA 1
ATOM 699 C C . GLU A 1 88 ? 25.814 -12.873 -77.304 1.00 56.47 88 GLU A C 1
ATOM 701 O O . GLU A 1 88 ? 24.590 -12.945 -77.207 1.00 56.47 88 GLU A O 1
ATOM 706 N N . GLU A 1 89 ? 26.615 -13.916 -77.067 1.00 52.56 89 GLU A N 1
ATOM 707 C CA . GLU A 1 89 ? 26.111 -15.248 -76.702 1.00 52.56 89 GLU A CA 1
ATOM 708 C C . GLU A 1 89 ? 25.595 -15.330 -75.245 1.00 52.56 89 GLU A C 1
ATOM 710 O O . GLU A 1 89 ? 24.618 -16.030 -74.993 1.00 52.56 89 GLU A O 1
ATOM 715 N N . ASN A 1 90 ? 26.144 -14.556 -74.290 1.00 52.62 90 ASN A N 1
ATOM 716 C CA . ASN A 1 90 ? 25.731 -14.579 -72.866 1.00 52.62 90 ASN A CA 1
ATOM 717 C C . ASN A 1 90 ? 24.725 -13.487 -72.430 1.00 52.62 90 ASN A C 1
ATOM 719 O O . ASN A 1 90 ? 24.376 -13.391 -71.247 1.00 52.62 90 ASN A O 1
ATOM 723 N N . LYS A 1 91 ? 24.251 -12.624 -73.338 1.00 51.94 91 LYS A N 1
ATOM 724 C CA . LYS A 1 91 ? 23.467 -11.420 -72.979 1.00 51.94 91 LYS A CA 1
ATOM 725 C C . LYS A 1 91 ? 22.084 -11.697 -72.375 1.00 51.94 91 LYS A C 1
ATOM 727 O O . LYS A 1 91 ? 21.580 -10.848 -71.644 1.00 51.94 91 LYS A O 1
ATOM 732 N N . ASN A 1 92 ? 21.482 -12.860 -72.632 1.00 53.25 92 ASN A N 1
ATOM 733 C CA . ASN A 1 92 ? 20.106 -13.145 -72.201 1.00 53.25 92 ASN A CA 1
ATOM 734 C C . ASN A 1 92 ? 20.009 -13.888 -70.855 1.00 53.25 92 ASN A C 1
ATOM 736 O O . ASN A 1 92 ? 19.062 -13.649 -70.107 1.00 53.25 92 ASN A O 1
ATOM 740 N N . GLU A 1 93 ? 20.983 -14.729 -70.493 1.00 52.16 93 GLU A N 1
ATOM 741 C CA . GLU A 1 93 ? 20.998 -15.403 -69.182 1.00 52.16 93 GLU A CA 1
ATOM 742 C C . GLU A 1 93 ? 21.563 -14.498 -68.076 1.00 52.16 93 GLU A C 1
ATOM 744 O O . GLU A 1 93 ? 20.926 -14.336 -67.034 1.00 52.16 93 GLU A O 1
ATOM 749 N N . SER A 1 94 ? 22.671 -13.789 -68.323 1.00 52.69 94 SER A N 1
ATOM 750 C CA . SER A 1 94 ? 23.301 -12.920 -67.312 1.00 52.69 94 SER A CA 1
ATOM 751 C C . SER A 1 94 ? 22.461 -11.674 -66.967 1.00 52.69 94 SER A C 1
ATOM 753 O O . SER A 1 94 ? 22.426 -11.240 -65.812 1.00 52.69 94 SER A O 1
ATOM 755 N N . LEU A 1 95 ? 21.708 -11.110 -67.924 1.00 50.78 95 LEU A N 1
ATOM 756 C CA . LEU A 1 95 ? 20.797 -9.986 -67.655 1.00 50.78 95 LEU A CA 1
ATOM 757 C C . LEU A 1 95 ? 19.576 -10.420 -66.823 1.00 50.78 95 LEU A C 1
ATOM 759 O O . LEU A 1 95 ? 19.131 -9.681 -65.945 1.00 50.78 95 LEU A O 1
ATOM 763 N N . ASN A 1 96 ? 19.073 -11.640 -67.037 1.00 57.25 96 ASN A N 1
ATOM 764 C CA . ASN A 1 96 ? 17.995 -12.209 -66.229 1.00 57.25 96 ASN A CA 1
ATOM 765 C C . ASN A 1 96 ? 18.466 -12.559 -64.810 1.00 57.25 96 ASN A C 1
ATOM 767 O O . ASN A 1 96 ? 17.748 -12.288 -63.847 1.00 57.25 96 ASN A O 1
ATOM 771 N N . GLU A 1 97 ? 19.675 -13.104 -64.648 1.00 56.59 97 GLU A N 1
ATOM 772 C CA . GLU A 1 97 ? 20.255 -13.388 -63.329 1.00 56.59 97 GLU A CA 1
ATOM 773 C C . GLU A 1 97 ? 20.555 -12.116 -62.529 1.00 56.59 97 GLU A C 1
ATOM 775 O O . GLU A 1 97 ? 20.233 -12.041 -61.341 1.00 56.59 97 GLU A O 1
ATOM 780 N N . THR A 1 98 ? 21.106 -11.086 -63.176 1.00 58.75 98 THR A N 1
ATOM 781 C CA . THR A 1 98 ? 21.354 -9.786 -62.532 1.00 58.75 98 THR A CA 1
ATOM 782 C C . THR A 1 98 ? 20.050 -9.083 -62.161 1.00 58.75 98 THR A C 1
ATOM 784 O O . THR A 1 98 ? 19.932 -8.589 -61.039 1.00 58.75 98 THR A O 1
ATOM 787 N N . HIS A 1 99 ? 19.029 -9.112 -63.026 1.00 61.75 99 HIS A N 1
ATOM 788 C CA . HIS A 1 99 ? 17.700 -8.588 -62.700 1.00 61.75 99 HIS A CA 1
ATOM 789 C C . HIS A 1 99 ? 17.071 -9.344 -61.519 1.00 61.75 99 HIS A C 1
ATOM 791 O O . HIS A 1 99 ? 16.595 -8.719 -60.573 1.00 61.75 99 HIS A O 1
ATOM 797 N N . LYS A 1 100 ? 17.155 -10.681 -61.507 1.00 63.97 100 LYS A N 1
ATOM 798 C CA . LYS A 1 100 ? 16.658 -11.535 -60.415 1.00 63.97 100 LYS A CA 1
ATOM 799 C C . LYS A 1 100 ? 17.375 -11.259 -59.087 1.00 63.97 100 LYS A C 1
ATOM 801 O O . LYS A 1 100 ? 16.723 -11.208 -58.042 1.00 63.97 100 LYS A O 1
ATOM 806 N N . LEU A 1 101 ? 18.691 -11.036 -59.112 1.00 68.50 101 LEU A N 1
ATOM 807 C CA . LEU A 1 101 ? 19.474 -10.663 -57.931 1.00 68.50 101 LEU A CA 1
ATOM 808 C C . LEU A 1 101 ? 19.099 -9.263 -57.423 1.00 68.50 101 LEU A C 1
ATOM 810 O O . LEU A 1 101 ? 18.882 -9.092 -56.223 1.00 68.50 101 LEU A O 1
ATOM 814 N N . CYS A 1 102 ? 18.945 -8.283 -58.319 1.00 68.88 102 CYS A N 1
ATOM 815 C CA . CYS A 1 102 ? 18.480 -6.939 -57.972 1.00 68.88 102 CYS A CA 1
ATOM 816 C C . CYS A 1 102 ? 17.079 -6.966 -57.349 1.00 68.88 102 CYS A C 1
ATOM 818 O O . CYS A 1 102 ? 16.881 -6.364 -56.295 1.00 68.88 102 CYS A O 1
ATOM 820 N N . SER A 1 103 ? 16.130 -7.712 -57.925 1.00 65.19 103 SER A N 1
ATOM 821 C CA . SER A 1 103 ? 14.792 -7.881 -57.345 1.00 65.19 103 SER A CA 1
ATOM 822 C C . SER A 1 103 ? 14.851 -8.504 -55.949 1.00 65.19 103 SER A C 1
ATOM 824 O O . SER A 1 103 ? 14.158 -8.036 -55.046 1.00 65.19 103 SER A O 1
ATOM 826 N N . LYS A 1 104 ? 15.715 -9.507 -55.733 1.00 71.62 104 LYS A N 1
ATOM 827 C CA . LYS A 1 104 ? 15.905 -10.133 -54.415 1.00 71.62 104 LYS A CA 1
ATOM 828 C C . LYS A 1 104 ? 16.489 -9.155 -53.393 1.00 71.62 104 LYS A C 1
ATOM 830 O O . LYS A 1 104 ? 16.011 -9.103 -52.266 1.00 71.62 104 LYS A O 1
ATOM 835 N N . ILE A 1 105 ? 17.474 -8.345 -53.782 1.00 78.56 105 ILE A N 1
ATOM 836 C CA . ILE A 1 105 ? 18.059 -7.305 -52.921 1.00 78.56 105 ILE A CA 1
ATOM 837 C C . ILE A 1 105 ? 17.022 -6.232 -52.575 1.00 78.56 105 ILE A C 1
ATOM 839 O O . ILE A 1 105 ? 16.906 -5.857 -51.411 1.00 78.56 105 ILE A O 1
ATOM 843 N N . MET A 1 106 ? 16.241 -5.763 -53.552 1.00 71.94 106 MET A N 1
ATOM 844 C CA . MET A 1 106 ? 15.180 -4.776 -53.319 1.00 71.94 106 MET A CA 1
ATOM 845 C C . MET A 1 106 ? 14.096 -5.321 -52.383 1.00 71.94 106 MET A C 1
ATOM 847 O O . MET A 1 106 ? 13.624 -4.594 -51.511 1.00 71.94 106 MET A O 1
ATOM 851 N N . PHE A 1 107 ? 13.740 -6.600 -52.528 1.00 73.06 107 PHE A N 1
ATOM 852 C CA . PHE A 1 107 ? 12.798 -7.278 -51.642 1.00 73.06 107 PHE A CA 1
ATOM 853 C C . PHE A 1 107 ? 13.340 -7.391 -50.209 1.00 73.06 107 PHE A C 1
ATOM 855 O O . PHE A 1 107 ? 12.691 -6.906 -49.288 1.00 73.06 107 PHE A O 1
ATOM 862 N N . MET A 1 108 ? 14.565 -7.901 -50.021 1.00 77.19 108 MET A N 1
ATOM 863 C CA . MET A 1 108 ? 15.203 -7.984 -48.695 1.00 77.19 108 MET A CA 1
ATOM 864 C C . MET A 1 108 ? 15.373 -6.604 -48.043 1.00 77.19 108 MET A C 1
ATOM 866 O O . MET A 1 108 ? 15.162 -6.447 -46.843 1.00 77.19 108 MET A O 1
ATOM 870 N N . HIS A 1 109 ? 15.724 -5.577 -48.824 1.00 79.62 109 HIS A N 1
ATOM 871 C CA . HIS A 1 109 ? 15.819 -4.203 -48.330 1.00 79.62 109 HIS A CA 1
ATOM 872 C C . HIS A 1 109 ? 14.457 -3.676 -47.862 1.00 79.62 109 HIS A C 1
ATOM 874 O O . HIS A 1 109 ? 14.376 -2.987 -46.844 1.00 79.62 109 HIS A O 1
ATOM 880 N N . LYS A 1 110 ? 13.380 -3.995 -48.591 1.00 77.94 110 LYS A N 1
ATOM 881 C CA . LYS A 1 110 ? 12.018 -3.635 -48.195 1.00 77.94 110 LYS A CA 1
ATOM 882 C C . LYS A 1 110 ? 11.606 -4.350 -46.908 1.00 77.94 110 LYS A C 1
ATOM 884 O O . LYS A 1 110 ? 11.188 -3.670 -45.979 1.00 77.94 110 LYS A O 1
ATOM 889 N N . GLU A 1 111 ? 11.801 -5.666 -46.813 1.00 80.81 111 GLU A N 1
ATOM 890 C CA . GLU A 1 111 ? 11.500 -6.433 -45.593 1.00 80.81 111 GLU A CA 1
ATOM 891 C C . GLU A 1 111 ? 12.260 -5.893 -44.376 1.00 80.81 111 GLU A C 1
ATOM 893 O O . GLU A 1 111 ? 11.676 -5.686 -43.313 1.00 80.81 111 GLU A O 1
ATOM 898 N N . LEU A 1 112 ? 13.548 -5.581 -44.544 1.00 84.31 112 LEU A N 1
ATOM 899 C CA . LEU A 1 112 ? 14.364 -4.980 -43.492 1.00 84.31 112 LEU A CA 1
ATOM 900 C C . LEU A 1 112 ? 13.846 -3.592 -43.084 1.00 84.31 112 LEU A C 1
ATOM 902 O O . LEU A 1 112 ? 13.817 -3.260 -41.898 1.00 84.31 112 LEU A O 1
ATOM 906 N N . SER A 1 113 ? 13.438 -2.773 -44.055 1.00 83.69 113 SER A N 1
ATOM 907 C CA . SER A 1 113 ? 12.867 -1.447 -43.808 1.00 83.69 113 SER A CA 1
ATOM 908 C C . SER A 1 113 ? 11.540 -1.535 -43.048 1.00 83.69 113 SER A C 1
ATOM 910 O O . SER A 1 113 ? 11.345 -0.799 -42.077 1.00 83.69 113 SER A O 1
ATOM 912 N N . ASP A 1 114 ? 10.658 -2.451 -43.446 1.00 83.31 114 ASP A N 1
ATOM 913 C CA . ASP A 1 114 ? 9.353 -2.665 -42.818 1.00 83.31 114 ASP A CA 1
ATOM 914 C C . ASP A 1 114 ? 9.524 -3.191 -41.382 1.00 83.31 114 ASP A C 1
ATOM 916 O O . ASP A 1 114 ? 8.951 -2.636 -40.440 1.00 83.31 114 ASP A O 1
ATOM 920 N N . ALA A 1 115 ? 10.408 -4.174 -41.176 1.00 81.50 115 ALA A N 1
ATOM 921 C CA . ALA A 1 115 ? 10.749 -4.684 -39.848 1.00 81.50 115 ALA A CA 1
ATOM 922 C C . ALA A 1 115 ? 11.334 -3.587 -38.941 1.00 81.50 115 ALA A C 1
ATOM 924 O O . ALA A 1 115 ? 10.926 -3.438 -37.786 1.00 81.50 115 ALA A O 1
ATOM 925 N N . LYS A 1 116 ? 12.246 -2.758 -39.470 1.00 83.06 116 LYS A N 1
ATOM 926 C CA . LYS A 1 116 ? 12.829 -1.625 -38.736 1.00 83.06 116 LYS A CA 1
ATOM 927 C C . LYS A 1 116 ? 11.768 -0.603 -38.327 1.00 83.06 116 LYS A C 1
ATOM 929 O O . LYS A 1 116 ? 11.847 -0.062 -37.222 1.00 83.06 116 LYS A O 1
ATOM 934 N N . LEU A 1 117 ? 10.789 -0.330 -39.191 1.00 83.94 117 LEU A N 1
ATOM 935 C CA . LEU A 1 117 ? 9.696 0.596 -38.893 1.00 83.94 117 LEU A CA 1
ATOM 936 C C . LEU A 1 117 ? 8.812 0.069 -37.757 1.00 83.94 117 LEU A C 1
ATOM 938 O O . LEU A 1 117 ? 8.537 0.812 -36.813 1.00 83.94 117 LEU A O 1
ATOM 942 N N . ILE A 1 118 ? 8.422 -1.208 -37.819 1.00 87.38 118 ILE A N 1
ATOM 943 C CA . ILE A 1 118 ? 7.588 -1.856 -36.798 1.00 87.38 118 ILE A CA 1
ATOM 944 C C . ILE A 1 118 ? 8.305 -1.865 -35.444 1.00 87.38 118 ILE A C 1
ATOM 946 O O . ILE A 1 118 ? 7.744 -1.393 -34.456 1.00 87.38 118 ILE A O 1
ATOM 950 N N . ILE A 1 119 ? 9.564 -2.317 -35.396 1.00 85.69 119 ILE A N 1
ATOM 951 C CA . ILE A 1 119 ? 10.355 -2.360 -34.155 1.00 85.69 119 ILE A CA 1
ATOM 952 C C . ILE A 1 119 ? 10.492 -0.960 -33.556 1.00 85.69 119 ILE A C 1
ATOM 954 O O . ILE A 1 119 ? 10.299 -0.778 -32.353 1.00 85.69 119 ILE A O 1
ATOM 958 N N . LYS A 1 120 ? 10.776 0.049 -34.388 1.00 83.88 120 LYS A N 1
ATOM 959 C CA . LYS A 1 120 ? 10.871 1.437 -33.930 1.00 83.88 120 LYS A CA 1
ATOM 960 C C . LYS A 1 120 ? 9.551 1.915 -33.325 1.00 83.88 120 LYS A C 1
ATOM 962 O O . LYS A 1 120 ? 9.571 2.491 -32.244 1.00 83.88 120 LYS A O 1
ATOM 967 N N . ALA A 1 121 ? 8.419 1.656 -33.982 1.00 85.25 121 ALA A N 1
ATOM 968 C CA . ALA A 1 121 ? 7.103 2.030 -33.468 1.00 85.25 121 ALA A CA 1
ATOM 969 C C . ALA A 1 121 ? 6.800 1.348 -32.124 1.00 85.25 121 ALA A C 1
ATOM 971 O O . ALA A 1 121 ? 6.396 2.022 -31.177 1.00 85.25 121 ALA A O 1
ATOM 972 N N . MET A 1 122 ? 7.073 0.043 -32.010 1.00 87.94 122 MET A N 1
ATOM 973 C CA . MET A 1 122 ? 6.896 -0.708 -30.765 1.00 87.94 122 MET A CA 1
ATOM 974 C C . MET A 1 122 ? 7.741 -0.110 -29.638 1.00 87.94 122 MET A C 1
ATOM 976 O O . MET A 1 122 ? 7.195 0.306 -28.621 1.00 87.94 122 MET A O 1
ATOM 980 N N . VAL A 1 123 ? 9.054 0.018 -29.839 1.00 88.19 123 VAL A N 1
ATOM 981 C CA . VAL A 1 123 ? 9.992 0.522 -28.823 1.00 88.19 123 VAL A CA 1
ATOM 982 C C . VAL A 1 123 ? 9.682 1.963 -28.406 1.00 88.19 123 VAL A C 1
ATOM 984 O O . VAL A 1 123 ? 9.757 2.289 -27.220 1.00 88.19 123 VAL A O 1
ATOM 987 N N . SER A 1 124 ? 9.310 2.825 -29.356 1.00 85.31 124 SER A N 1
ATOM 988 C CA . SER A 1 124 ? 8.932 4.216 -29.080 1.00 85.31 124 SER A CA 1
ATOM 989 C C . SER A 1 124 ? 7.599 4.339 -28.341 1.00 85.31 124 SER A C 1
ATOM 991 O O . SER A 1 124 ? 7.430 5.282 -27.576 1.00 85.31 124 SER A O 1
ATOM 993 N N . SER A 1 125 ? 6.666 3.404 -28.539 1.00 84.88 125 SER A N 1
ATOM 994 C CA . SER A 1 125 ? 5.374 3.410 -27.840 1.00 84.88 125 SER A CA 1
ATOM 995 C C . SER A 1 125 ? 5.457 2.946 -26.382 1.00 84.88 125 SER A C 1
ATOM 997 O O . SER A 1 125 ? 4.547 3.225 -25.601 1.00 84.88 125 SER A O 1
ATOM 999 N N . LEU A 1 126 ? 6.537 2.253 -25.995 1.00 89.25 126 LEU A N 1
ATOM 1000 C CA . LEU A 1 126 ? 6.699 1.744 -24.635 1.00 89.25 126 LEU A CA 1
ATOM 1001 C C . LEU A 1 126 ? 6.934 2.900 -23.647 1.00 89.25 126 LEU A C 1
ATOM 1003 O O . LEU A 1 126 ? 7.938 3.606 -23.764 1.00 89.25 126 LEU A O 1
ATOM 1007 N N . PRO A 1 127 ? 6.100 3.050 -22.601 1.00 87.31 127 PRO A N 1
ATOM 1008 C CA . PRO A 1 127 ? 6.278 4.078 -21.572 1.00 87.31 127 PRO A CA 1
ATOM 1009 C C . PRO A 1 127 ? 7.383 3.726 -20.557 1.00 87.31 127 PRO A C 1
ATOM 1011 O O . PRO A 1 127 ? 7.462 4.324 -19.486 1.00 87.31 127 PRO A O 1
ATOM 1014 N N . LEU A 1 128 ? 8.223 2.738 -20.869 1.00 91.00 128 LEU A N 1
ATOM 1015 C CA . LEU A 1 128 ? 9.269 2.208 -20.003 1.00 91.00 128 LEU A CA 1
ATOM 1016 C C . LEU A 1 128 ? 10.634 2.655 -20.528 1.00 91.00 128 LEU A C 1
ATOM 1018 O O . LEU A 1 128 ? 10.901 2.421 -21.706 1.00 91.00 128 LEU A O 1
ATOM 1022 N N . PRO A 1 129 ? 11.509 3.257 -19.703 1.00 93.25 129 PRO A N 1
ATOM 1023 C CA . PRO A 1 129 ? 12.900 3.494 -20.069 1.00 93.25 129 PRO A CA 1
ATOM 1024 C C . PRO A 1 129 ? 13.567 2.204 -20.548 1.00 93.25 129 PRO A C 1
ATOM 1026 O O . PRO A 1 129 ? 13.763 1.292 -19.750 1.00 93.25 129 PRO A O 1
ATOM 1029 N N . LEU A 1 130 ? 13.900 2.139 -21.837 1.00 94.81 130 LEU A N 1
ATOM 1030 C CA . LEU A 1 130 ? 14.486 0.982 -22.511 1.00 94.81 130 LEU A CA 1
ATOM 1031 C C . LEU A 1 130 ? 15.728 1.426 -23.281 1.00 94.81 130 LEU A C 1
ATOM 1033 O O . LEU A 1 130 ? 15.696 2.433 -23.992 1.00 94.81 130 LEU A O 1
ATOM 1037 N N . TYR A 1 131 ? 16.804 0.657 -23.178 1.00 94.75 131 TYR A N 1
ATOM 1038 C CA . TYR A 1 131 ? 18.031 0.895 -23.925 1.00 94.75 131 TYR A CA 1
ATOM 1039 C C . TYR A 1 131 ? 18.780 -0.404 -24.198 1.00 94.75 131 TYR A C 1
ATOM 1041 O O . TYR A 1 131 ? 18.577 -1.416 -23.530 1.00 94.75 131 TYR A O 1
ATOM 1049 N N . ILE A 1 132 ? 19.653 -0.358 -25.196 1.00 95.75 132 ILE A N 1
ATOM 1050 C CA . ILE A 1 132 ? 20.544 -1.448 -25.573 1.00 95.75 132 ILE A CA 1
ATOM 1051 C C . ILE A 1 132 ? 21.976 -0.951 -25.463 1.00 95.75 132 ILE A C 1
ATOM 1053 O O . ILE A 1 132 ? 22.287 0.149 -25.930 1.00 95.75 132 ILE A O 1
ATOM 1057 N N . LYS A 1 133 ? 22.848 -1.777 -24.889 1.00 96.81 133 LYS A N 1
ATOM 1058 C CA . LYS A 1 133 ? 24.297 -1.580 -24.904 1.00 96.81 133 LYS A CA 1
ATOM 1059 C C . LYS A 1 133 ? 24.997 -2.678 -25.686 1.00 96.81 133 LYS A C 1
ATOM 1061 O O . LYS A 1 133 ? 24.564 -3.827 -25.656 1.00 96.81 133 LYS A O 1
ATOM 1066 N N . GLY A 1 134 ? 26.085 -2.309 -26.352 1.00 94.81 134 GLY A N 1
ATOM 1067 C CA . GLY A 1 134 ? 26.998 -3.245 -26.997 1.00 94.81 134 GLY A CA 1
ATOM 1068 C C . GLY A 1 134 ? 27.941 -3.928 -25.999 1.00 94.81 134 GLY A C 1
ATOM 1069 O O . GLY A 1 134 ? 27.907 -3.637 -24.798 1.00 94.81 134 GLY A O 1
ATOM 1070 N N . PRO A 1 135 ? 28.852 -4.789 -26.481 1.00 93.56 135 PRO A N 1
ATOM 1071 C CA . PRO A 1 135 ? 29.752 -5.569 -25.629 1.00 93.56 135 PRO A CA 1
ATOM 1072 C C . PRO A 1 135 ? 30.827 -4.697 -24.956 1.00 93.56 135 PRO A C 1
ATOM 1074 O O . PRO A 1 135 ? 31.420 -5.081 -23.953 1.00 93.56 135 PRO A O 1
ATOM 1077 N N . ASN A 1 136 ? 31.060 -3.493 -25.483 1.00 94.75 136 ASN A N 1
ATOM 1078 C CA . ASN A 1 136 ? 31.928 -2.464 -24.910 1.00 94.75 136 ASN A CA 1
ATOM 1079 C C . ASN A 1 136 ? 31.200 -1.548 -23.902 1.00 94.75 136 ASN A C 1
ATOM 1081 O O . ASN A 1 136 ? 31.750 -0.515 -23.524 1.00 94.75 136 ASN A O 1
ATOM 1085 N N . LEU A 1 137 ? 29.972 -1.902 -23.498 1.00 94.75 137 LEU A N 1
ATOM 1086 C CA . LEU A 1 137 ? 29.121 -1.152 -22.565 1.00 94.75 137 LEU A CA 1
ATOM 1087 C C . LEU A 1 137 ? 28.734 0.253 -23.036 1.00 94.75 137 LEU A C 1
ATOM 1089 O O . LEU A 1 137 ? 28.323 1.093 -22.230 1.00 94.75 137 LEU A O 1
ATOM 1093 N N . ARG A 1 138 ? 28.816 0.496 -24.346 1.00 95.75 138 ARG A N 1
ATOM 1094 C CA . ARG A 1 138 ? 28.332 1.725 -24.970 1.00 95.75 138 ARG A CA 1
ATOM 1095 C C . ARG A 1 138 ? 26.899 1.568 -25.444 1.00 95.75 138 ARG A C 1
ATOM 1097 O O . ARG A 1 138 ? 26.509 0.499 -25.910 1.00 95.75 138 ARG A O 1
ATOM 1104 N N . TYR A 1 139 ? 26.119 2.635 -25.335 1.00 95.69 139 TYR A N 1
ATOM 1105 C CA . TYR A 1 139 ? 24.735 2.644 -25.800 1.00 95.69 139 TYR A CA 1
ATOM 1106 C C . TYR A 1 139 ? 24.657 2.503 -27.331 1.00 95.69 139 TYR A C 1
ATOM 1108 O O . TYR A 1 139 ? 25.299 3.254 -28.061 1.00 95.69 139 TYR A O 1
ATOM 1116 N N . LEU A 1 140 ? 23.834 1.562 -27.803 1.00 92.75 140 LEU A N 1
ATOM 1117 C CA . LEU A 1 140 ? 23.526 1.318 -29.222 1.00 92.75 140 LEU A CA 1
ATOM 1118 C C . LEU A 1 140 ? 22.112 1.767 -29.602 1.00 92.75 140 LEU A C 1
ATOM 1120 O O . LEU A 1 140 ? 21.842 2.081 -30.761 1.00 92.75 140 LEU A O 1
ATOM 1124 N N . ALA A 1 141 ? 21.196 1.790 -28.635 1.00 90.69 141 ALA A N 1
ATOM 1125 C CA . ALA A 1 141 ? 19.844 2.298 -28.815 1.00 90.69 141 ALA A CA 1
ATOM 1126 C C . ALA A 1 141 ? 19.251 2.727 -27.472 1.00 90.69 141 ALA A C 1
ATOM 1128 O O . ALA A 1 141 ? 19.578 2.162 -26.431 1.00 90.69 141 ALA A O 1
ATOM 1129 N N . ALA A 1 142 ? 18.333 3.686 -27.504 1.00 92.69 142 ALA A N 1
ATOM 1130 C CA . ALA A 1 142 ? 17.501 4.057 -26.370 1.00 92.69 142 ALA A CA 1
ATOM 1131 C C . ALA A 1 142 ? 16.144 4.553 -26.873 1.00 92.69 142 ALA A C 1
ATOM 1133 O O . ALA A 1 142 ? 16.058 5.149 -27.949 1.00 92.69 142 ALA A O 1
ATOM 1134 N N . ASN A 1 143 ? 15.084 4.301 -26.109 1.00 93.00 143 ASN A N 1
ATOM 1135 C CA . ASN A 1 143 ? 13.765 4.834 -26.421 1.00 93.00 143 ASN A CA 1
ATOM 1136 C C . ASN A 1 143 ? 13.543 6.221 -25.800 1.00 93.00 143 ASN A C 1
ATOM 1138 O O . ASN A 1 143 ? 14.307 6.697 -24.959 1.00 93.00 143 ASN A O 1
ATOM 1142 N N . GLU A 1 144 ? 12.463 6.883 -26.211 1.00 91.69 144 GLU A N 1
ATOM 1143 C CA . GLU A 1 144 ? 12.138 8.231 -25.736 1.00 91.69 144 GLU A CA 1
ATOM 1144 C C . GLU A 1 144 ? 11.874 8.270 -24.222 1.00 91.69 144 GLU A C 1
ATOM 1146 O O . GLU A 1 144 ? 12.253 9.233 -23.553 1.00 91.69 144 GLU A O 1
ATOM 1151 N N . ALA A 1 145 ? 11.296 7.206 -23.655 1.00 92.06 145 ALA A N 1
ATOM 1152 C CA . ALA A 1 145 ? 11.076 7.102 -22.216 1.00 92.06 145 ALA A CA 1
ATOM 1153 C C . ALA A 1 145 ? 12.395 7.134 -21.421 1.00 92.06 145 ALA A C 1
ATOM 1155 O O . ALA A 1 145 ? 12.454 7.765 -20.364 1.00 92.06 145 ALA A O 1
ATOM 1156 N N . PHE A 1 146 ? 13.470 6.528 -21.939 1.00 92.94 146 PHE A N 1
ATOM 1157 C CA . PHE A 1 146 ? 14.799 6.600 -21.330 1.00 92.94 146 PHE A CA 1
ATOM 1158 C C . PHE A 1 146 ? 15.366 8.022 -21.356 1.00 92.94 146 PHE A C 1
ATOM 1160 O O . PHE A 1 146 ? 15.798 8.527 -20.320 1.00 92.94 146 PHE A O 1
ATOM 1167 N N . LEU A 1 147 ? 15.280 8.707 -22.500 1.00 91.69 147 LEU A N 1
ATOM 1168 C CA . LEU A 1 147 ? 15.721 10.103 -22.625 1.00 91.69 147 LEU A CA 1
ATOM 1169 C C . LEU A 1 147 ? 14.968 11.017 -21.656 1.00 91.69 147 LEU A C 1
ATOM 1171 O O . LEU A 1 147 ? 15.577 11.813 -20.943 1.00 91.69 147 LEU A O 1
ATOM 1175 N N . LYS A 1 148 ? 13.644 10.848 -21.572 1.00 90.19 148 LYS A N 1
ATOM 1176 C CA . LYS A 1 148 ? 12.788 11.591 -20.645 1.00 90.19 148 LYS A CA 1
ATOM 1177 C C . LYS A 1 148 ? 13.167 11.333 -19.188 1.00 90.19 148 LYS A C 1
ATOM 1179 O O . LYS A 1 148 ? 13.182 12.275 -18.400 1.00 90.19 148 LYS A O 1
ATOM 1184 N N . ASN A 1 149 ? 13.505 10.093 -18.827 1.00 89.12 149 ASN A N 1
ATOM 1185 C CA . ASN A 1 149 ? 13.972 9.767 -17.479 1.00 89.12 149 ASN A CA 1
ATOM 1186 C C . ASN A 1 149 ? 15.266 10.517 -17.118 1.00 89.12 149 ASN A C 1
ATOM 1188 O O . ASN A 1 149 ? 15.417 10.968 -15.986 1.00 89.12 149 ASN A O 1
ATOM 1192 N N . LEU A 1 150 ? 16.157 10.715 -18.091 1.00 89.06 150 LEU A N 1
ATOM 1193 C CA . LEU A 1 150 ? 17.385 11.500 -17.927 1.00 89.06 150 LEU A CA 1
ATOM 1194 C C . LEU A 1 150 ? 17.187 13.010 -18.102 1.00 89.06 150 LEU A C 1
ATOM 1196 O O . LEU A 1 150 ? 18.151 13.765 -18.022 1.00 89.06 150 LEU A O 1
ATOM 1200 N N . SER A 1 151 ? 15.950 13.469 -18.320 1.00 89.38 151 SER A N 1
ATOM 1201 C CA . SER A 1 151 ? 15.642 14.869 -18.645 1.00 89.38 151 SER A CA 1
ATOM 1202 C C . SER A 1 151 ? 16.394 15.384 -19.886 1.00 89.38 151 SER A C 1
ATOM 1204 O O . SER A 1 151 ? 16.715 16.567 -19.984 1.00 89.38 151 SER A O 1
ATOM 1206 N N . LEU A 1 152 ? 16.673 14.494 -20.844 1.00 88.38 152 LEU A N 1
ATOM 1207 C CA . LEU A 1 152 ? 17.338 14.804 -22.109 1.00 88.38 152 LEU A CA 1
ATOM 1208 C C . LEU A 1 152 ? 16.317 15.088 -23.218 1.00 88.38 152 LEU A C 1
ATOM 1210 O O . LEU A 1 152 ? 15.189 14.594 -23.210 1.00 88.38 152 LEU A O 1
ATOM 1214 N N . ASN A 1 153 ? 16.729 15.876 -24.213 1.00 88.50 153 ASN A N 1
ATOM 1215 C CA . ASN A 1 153 ? 15.925 16.113 -25.410 1.00 88.50 153 ASN A CA 1
ATOM 1216 C C . ASN A 1 153 ? 15.806 14.820 -26.238 1.00 88.50 153 ASN A C 1
ATOM 1218 O O . ASN A 1 153 ? 16.778 14.079 -26.360 1.00 88.50 153 ASN A O 1
ATOM 1222 N N . LYS A 1 154 ? 14.657 14.587 -26.884 1.00 84.38 154 LYS A N 1
ATOM 1223 C CA . LYS A 1 154 ? 14.431 13.436 -27.778 1.00 84.38 154 LYS A CA 1
ATOM 1224 C C . LYS A 1 154 ? 15.451 13.294 -28.923 1.00 84.38 154 LYS A C 1
ATOM 1226 O O . LYS A 1 154 ? 15.625 12.201 -29.444 1.00 84.38 154 LYS A O 1
ATOM 1231 N N . ASN A 1 155 ? 16.103 14.390 -29.319 1.00 83.50 155 ASN A N 1
ATOM 1232 C CA . ASN A 1 155 ? 17.132 14.415 -30.365 1.00 83.50 155 ASN A CA 1
ATOM 1233 C C . ASN A 1 155 ? 18.562 14.289 -29.808 1.00 83.50 155 ASN A C 1
ATOM 1235 O O . ASN A 1 155 ? 19.520 14.460 -30.560 1.00 83.50 155 ASN A O 1
ATOM 1239 N N . TYR A 1 156 ? 18.723 14.082 -28.500 1.00 87.44 156 TYR A N 1
ATOM 1240 C CA . TYR A 1 156 ? 20.037 13.916 -27.892 1.00 87.44 156 TYR A CA 1
ATOM 1241 C C . TYR A 1 156 ? 20.679 12.611 -28.375 1.00 87.44 156 TYR A C 1
ATOM 1243 O O . TYR A 1 156 ? 20.045 11.556 -28.352 1.00 87.44 156 TYR A O 1
ATOM 1251 N N . ASP A 1 157 ? 21.945 12.684 -28.784 1.00 89.69 157 ASP A N 1
A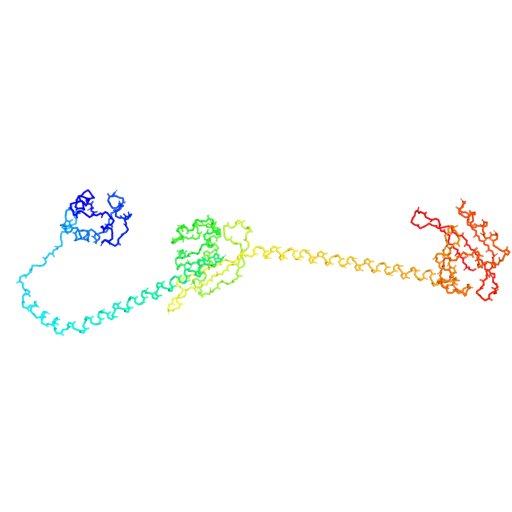TOM 1252 C CA . ASP A 1 157 ? 22.688 11.517 -29.245 1.00 89.69 157 ASP A CA 1
ATOM 1253 C C . ASP A 1 157 ? 23.291 10.750 -28.061 1.00 89.69 157 ASP A C 1
ATOM 1255 O O . ASP A 1 157 ? 24.319 11.128 -27.494 1.00 89.69 157 ASP A O 1
ATOM 1259 N N . VAL A 1 158 ? 22.595 9.686 -27.659 1.00 90.94 158 VAL A N 1
ATOM 1260 C CA . VAL A 1 158 ? 23.033 8.765 -26.600 1.00 90.94 158 VAL A CA 1
ATOM 1261 C C . VAL A 1 158 ? 24.005 7.715 -27.139 1.00 90.94 158 VAL A C 1
ATOM 1263 O O . VAL A 1 158 ? 24.692 7.066 -26.356 1.00 90.94 158 VAL A O 1
ATOM 1266 N N . ILE A 1 159 ? 24.089 7.535 -28.457 1.00 92.75 159 ILE A N 1
ATOM 1267 C CA . ILE A 1 159 ? 24.868 6.452 -29.054 1.00 92.75 159 ILE A CA 1
ATOM 1268 C C . ILE A 1 159 ? 26.360 6.649 -28.753 1.00 92.75 159 ILE A C 1
ATOM 1270 O O . ILE A 1 159 ? 26.855 7.772 -28.665 1.00 92.75 159 ILE A O 1
ATOM 1274 N N . GLU A 1 160 ? 27.074 5.547 -28.523 1.00 93.94 160 GLU A N 1
ATOM 1275 C CA . GLU A 1 160 ? 28.487 5.504 -28.107 1.00 93.94 160 GLU A CA 1
ATOM 1276 C C . GLU A 1 160 ? 28.808 6.079 -26.709 1.00 93.94 160 GLU A C 1
ATOM 1278 O O . GLU A 1 160 ? 29.955 5.985 -26.257 1.00 93.94 160 GLU A O 1
ATOM 1283 N N . LYS A 1 161 ? 27.830 6.631 -25.981 1.00 94.50 161 LYS A N 1
ATOM 1284 C CA . LYS A 1 161 ? 28.006 7.100 -24.594 1.00 94.50 161 LYS A CA 1
ATOM 1285 C C . LYS A 1 161 ? 28.064 5.940 -23.601 1.00 94.50 161 LYS A C 1
ATOM 1287 O O . LYS A 1 161 ? 27.730 4.804 -23.942 1.00 94.50 161 LYS A O 1
ATOM 1292 N N . THR A 1 162 ? 28.476 6.221 -22.369 1.00 95.06 162 THR A N 1
ATOM 1293 C CA . THR A 1 162 ? 28.510 5.261 -21.251 1.00 95.06 162 THR A CA 1
ATOM 1294 C C . THR A 1 162 ? 27.645 5.738 -20.086 1.00 95.06 162 THR A C 1
ATOM 1296 O O . THR A 1 162 ? 27.159 6.866 -20.069 1.00 95.06 162 THR A O 1
ATOM 1299 N N . ASP A 1 163 ? 27.441 4.888 -19.076 1.00 94.62 163 ASP A N 1
ATOM 1300 C CA . ASP A 1 163 ? 26.699 5.286 -17.870 1.00 94.62 163 ASP A CA 1
ATOM 1301 C C . ASP A 1 163 ? 27.340 6.460 -17.142 1.00 94.62 163 ASP A C 1
ATOM 1303 O O . ASP A 1 163 ? 26.630 7.278 -16.568 1.00 94.62 163 ASP A O 1
ATOM 1307 N N . SER A 1 164 ? 28.669 6.570 -17.175 1.00 93.94 164 SER A N 1
ATOM 1308 C CA . SER A 1 164 ? 29.395 7.663 -16.524 1.00 93.94 164 SER A CA 1
ATOM 1309 C C . SER A 1 164 ? 29.120 9.028 -17.157 1.00 93.94 164 SER A C 1
ATOM 1311 O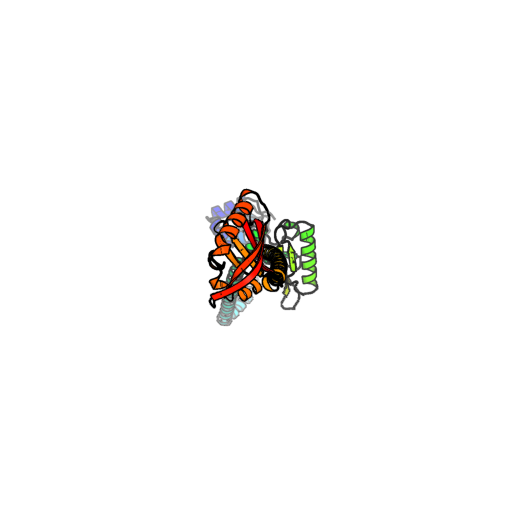 O . SER A 1 164 ? 29.324 10.041 -16.494 1.00 93.94 164 SER A O 1
ATOM 1313 N N . ASP A 1 165 ? 28.640 9.065 -18.404 1.00 92.75 165 ASP A N 1
ATOM 1314 C CA . ASP A 1 165 ? 28.238 10.309 -19.068 1.00 92.75 165 ASP A CA 1
ATOM 1315 C C . ASP A 1 165 ? 26.906 10.856 -18.518 1.00 92.75 165 ASP A C 1
ATOM 1317 O O . ASP A 1 165 ? 26.611 12.041 -18.681 1.00 92.75 165 ASP A O 1
ATOM 1321 N N . PHE A 1 166 ? 26.094 10.012 -17.867 1.00 90.75 166 PHE A N 1
ATOM 1322 C CA . PHE A 1 166 ? 24.729 10.356 -17.455 1.00 90.75 166 PHE A CA 1
ATOM 1323 C C . PHE A 1 166 ? 24.470 10.204 -15.959 1.00 90.75 166 PHE A C 1
ATOM 1325 O O . PHE A 1 166 ? 23.699 10.981 -15.396 1.00 90.75 166 PHE A O 1
ATOM 1332 N N . PHE A 1 167 ? 25.048 9.186 -15.324 1.00 91.06 167 PHE A N 1
ATOM 1333 C CA . PHE A 1 167 ? 24.726 8.773 -13.962 1.00 91.06 167 PHE A CA 1
ATOM 1334 C C . PHE A 1 167 ? 25.804 9.236 -12.974 1.00 91.06 167 PHE A C 1
ATOM 1336 O O . PHE A 1 167 ? 26.981 9.335 -13.328 1.00 91.06 167 PHE A O 1
ATOM 1343 N N . PRO A 1 168 ? 25.447 9.462 -11.696 1.00 91.25 168 PRO A N 1
ATOM 1344 C CA . PRO A 1 168 ? 26.428 9.643 -10.633 1.00 91.25 168 PRO A CA 1
ATOM 1345 C C . PRO A 1 168 ? 27.438 8.488 -10.590 1.00 91.25 168 PRO A C 1
ATOM 1347 O O . PRO A 1 168 ? 27.056 7.334 -10.766 1.00 91.25 168 PRO A O 1
ATOM 1350 N N . VAL A 1 169 ? 28.704 8.779 -10.266 1.00 92.50 169 VAL A N 1
ATOM 1351 C CA . VAL A 1 169 ? 29.828 7.815 -10.306 1.00 92.50 169 VAL A CA 1
ATOM 1352 C C . VAL A 1 169 ? 29.502 6.476 -9.635 1.00 92.50 169 VAL A C 1
ATOM 1354 O O . VAL A 1 169 ? 29.752 5.416 -10.205 1.00 92.50 169 VAL A O 1
ATOM 1357 N N . ASN A 1 170 ? 28.899 6.511 -8.444 1.00 91.25 170 ASN A N 1
ATOM 1358 C CA . ASN A 1 170 ? 28.539 5.296 -7.712 1.00 91.25 170 ASN A CA 1
ATOM 1359 C C . ASN A 1 170 ? 27.435 4.492 -8.420 1.00 91.25 170 ASN A C 1
ATOM 1361 O O . ASN A 1 170 ? 27.514 3.270 -8.479 1.00 91.25 170 ASN A O 1
ATOM 1365 N N . GLU A 1 171 ? 26.419 5.166 -8.966 1.00 91.50 171 GLU A N 1
ATOM 1366 C CA . GLU A 1 171 ? 25.315 4.521 -9.690 1.00 91.50 171 GLU A CA 1
ATOM 1367 C C . GLU A 1 171 ? 25.802 3.936 -11.021 1.00 91.50 171 GLU A C 1
ATOM 1369 O O . GLU A 1 171 ? 25.471 2.794 -11.338 1.00 91.50 171 GLU A O 1
ATOM 1374 N N . ALA A 1 172 ? 26.644 4.678 -11.751 1.00 93.62 172 ALA A N 1
ATOM 1375 C CA . ALA A 1 172 ? 27.282 4.220 -12.981 1.00 93.62 172 ALA A CA 1
ATOM 1376 C C . ALA A 1 172 ? 28.100 2.947 -12.741 1.00 93.62 172 ALA A C 1
ATOM 1378 O O . ALA A 1 172 ? 27.908 1.957 -13.439 1.00 93.62 172 ALA A O 1
ATOM 1379 N N . LYS A 1 173 ? 28.949 2.937 -11.704 1.00 94.75 173 LYS A N 1
ATOM 1380 C CA . LYS A 1 173 ? 29.796 1.785 -11.373 1.00 94.75 173 LYS A CA 1
ATOM 1381 C C . LYS A 1 173 ? 28.979 0.538 -11.030 1.00 94.75 173 LYS A C 1
ATOM 1383 O O . LYS A 1 173 ? 29.253 -0.532 -11.561 1.00 94.75 173 LYS A O 1
ATOM 1388 N N . ILE A 1 174 ? 27.950 0.679 -10.191 1.00 93.00 174 ILE A N 1
ATOM 1389 C CA . ILE A 1 174 ? 27.058 -0.436 -9.830 1.00 93.00 174 ILE A CA 1
ATOM 1390 C C . ILE A 1 174 ? 26.345 -0.977 -11.077 1.00 93.00 174 ILE A C 1
ATOM 1392 O O . ILE A 1 174 ? 26.210 -2.190 -11.245 1.00 93.00 174 ILE A O 1
ATOM 1396 N N . ASN A 1 175 ? 25.877 -0.089 -11.961 1.00 93.62 175 ASN A N 1
ATOM 1397 C CA . ASN A 1 175 ? 25.203 -0.503 -13.185 1.00 93.62 175 ASN A CA 1
ATOM 1398 C C . ASN A 1 175 ? 26.157 -1.217 -14.152 1.00 93.62 175 ASN A C 1
ATOM 1400 O O . ASN A 1 175 ? 25.788 -2.258 -14.694 1.00 93.62 175 ASN A O 1
ATOM 1404 N N . GLU A 1 176 ? 27.381 -0.715 -14.292 1.00 95.25 176 GLU A N 1
ATOM 1405 C CA . GLU A 1 176 ? 28.432 -1.299 -15.124 1.00 95.25 176 GLU A CA 1
ATOM 1406 C C . GLU A 1 176 ? 28.874 -2.682 -14.620 1.00 95.25 176 GLU A C 1
ATOM 1408 O O . GLU A 1 176 ? 29.033 -3.603 -15.416 1.00 95.25 176 GLU A O 1
ATOM 1413 N N . GLU A 1 177 ? 29.024 -2.868 -13.306 1.00 95.62 177 GLU A N 1
ATOM 1414 C CA . GLU A 1 177 ? 29.330 -4.176 -12.708 1.00 95.62 177 GLU A CA 1
ATOM 1415 C C . GLU A 1 177 ? 28.232 -5.202 -13.016 1.00 95.62 177 GLU A C 1
ATOM 1417 O O . GLU A 1 177 ? 28.529 -6.322 -13.430 1.00 95.62 177 GLU A O 1
ATOM 1422 N N . MET A 1 178 ? 26.960 -4.802 -12.904 1.00 95.19 178 MET A N 1
ATOM 1423 C CA . MET A 1 178 ? 25.832 -5.652 -13.299 1.00 95.19 178 MET A CA 1
ATOM 1424 C C . MET A 1 178 ? 25.823 -5.950 -14.804 1.00 95.19 178 MET A C 1
ATOM 1426 O O . MET A 1 178 ? 25.452 -7.049 -15.200 1.00 95.19 178 MET A O 1
ATOM 1430 N N . ASP A 1 179 ? 26.200 -4.986 -15.649 1.00 96.62 179 ASP A N 1
ATOM 1431 C CA . ASP A 1 179 ? 26.288 -5.211 -17.095 1.00 96.62 179 ASP A CA 1
ATOM 1432 C C . ASP A 1 179 ? 27.398 -6.220 -17.437 1.00 96.62 179 ASP A C 1
ATOM 1434 O O . ASP A 1 179 ? 27.189 -7.134 -18.233 1.00 96.62 179 ASP A O 1
ATOM 1438 N N . LYS A 1 180 ? 28.569 -6.097 -16.800 1.00 96.06 180 LYS A N 1
ATOM 1439 C CA . LYS A 1 180 ? 29.694 -7.032 -16.963 1.00 96.06 180 LYS A CA 1
ATOM 1440 C C . LYS A 1 180 ? 29.332 -8.452 -16.534 1.00 96.06 180 LYS A C 1
ATOM 1442 O O . LYS A 1 180 ? 29.694 -9.407 -17.223 1.00 96.06 180 LYS A O 1
ATOM 1447 N N . ASP A 1 181 ? 28.615 -8.593 -15.423 1.00 95.62 181 ASP A N 1
ATOM 1448 C CA . ASP A 1 181 ? 28.117 -9.887 -14.950 1.00 95.62 181 ASP A CA 1
ATOM 1449 C C . ASP A 1 181 ? 27.182 -10.542 -15.981 1.00 95.62 181 ASP A C 1
ATOM 1451 O O . ASP A 1 181 ? 27.385 -11.695 -16.355 1.00 95.62 181 ASP A O 1
ATOM 1455 N N . VAL A 1 182 ? 26.229 -9.795 -16.549 1.00 96.75 182 VAL A N 1
ATOM 1456 C CA . VAL A 1 182 ? 25.331 -10.310 -17.604 1.00 96.75 182 VAL A CA 1
ATOM 1457 C C . VAL A 1 182 ? 26.100 -10.695 -18.872 1.00 96.75 182 VAL A C 1
ATOM 1459 O O . VAL A 1 182 ? 25.861 -11.770 -19.420 1.00 96.75 182 VAL A O 1
ATOM 1462 N N . LEU A 1 183 ? 27.043 -9.861 -19.330 1.00 95.12 183 LEU A N 1
ATOM 1463 C CA . LEU A 1 183 ? 27.842 -10.154 -20.529 1.00 95.12 183 LEU A CA 1
ATOM 1464 C C . LEU A 1 183 ? 28.677 -11.427 -20.378 1.00 95.12 183 LEU A C 1
ATOM 1466 O O . LEU A 1 183 ? 28.717 -12.244 -21.296 1.00 95.12 183 LEU A O 1
ATOM 1470 N N . SER A 1 184 ? 29.342 -11.579 -19.231 1.00 94.12 184 SER A N 1
ATOM 1471 C CA . SER A 1 184 ? 30.251 -12.697 -18.955 1.00 94.12 184 SER A CA 1
ATOM 1472 C C . SER A 1 184 ? 29.523 -13.999 -18.625 1.00 94.12 184 SER A C 1
ATOM 1474 O O . SER A 1 184 ? 29.967 -15.066 -19.042 1.00 94.12 184 SER A O 1
ATOM 1476 N N . SER A 1 185 ? 28.407 -13.927 -17.898 1.00 94.12 185 SER A N 1
ATOM 1477 C CA . SER A 1 185 ? 27.644 -15.110 -17.491 1.00 94.12 185 SER A CA 1
ATOM 1478 C C . SER A 1 185 ? 26.632 -15.572 -18.538 1.00 94.12 185 SER A C 1
ATOM 1480 O O . SER A 1 185 ? 26.207 -16.727 -18.496 1.00 94.12 185 SER A O 1
ATOM 1482 N N . GLY A 1 186 ? 26.193 -14.673 -19.428 1.00 93.12 186 GLY A N 1
ATOM 1483 C CA . GLY A 1 186 ? 25.080 -14.914 -20.348 1.00 93.12 186 GLY A CA 1
ATOM 1484 C C . GLY A 1 186 ? 23.731 -15.092 -19.639 1.00 93.12 186 GLY A C 1
ATOM 1485 O O . GLY A 1 186 ? 22.780 -15.582 -20.245 1.00 93.12 186 GLY A O 1
ATOM 1486 N N . LYS A 1 187 ? 23.626 -14.734 -18.350 1.00 94.50 187 LYS A N 1
ATOM 1487 C CA . LYS A 1 187 ? 22.401 -14.874 -17.551 1.00 94.50 187 LYS A CA 1
ATOM 1488 C C . LYS A 1 187 ? 21.726 -13.525 -17.347 1.00 94.50 187 LYS A C 1
ATOM 1490 O O . LYS A 1 187 ? 22.373 -12.534 -17.026 1.00 94.50 187 LYS A O 1
ATOM 1495 N N . SER A 1 188 ? 20.403 -13.504 -17.481 1.00 96.31 188 SER A N 1
ATOM 1496 C CA . SER A 1 188 ? 19.606 -12.302 -17.236 1.00 96.31 188 SER A CA 1
ATOM 1497 C C . SER A 1 188 ? 19.571 -11.934 -15.752 1.00 96.31 188 SER A C 1
ATOM 1499 O O . SER A 1 188 ? 19.336 -12.787 -14.895 1.00 96.31 188 SER A O 1
ATOM 1501 N N . ILE A 1 189 ? 19.682 -10.639 -15.456 1.00 97.12 189 ILE A N 1
ATOM 1502 C CA . ILE A 1 189 ? 19.271 -10.079 -14.165 1.00 97.12 189 ILE A CA 1
ATOM 1503 C C . ILE A 1 189 ? 17.820 -9.647 -14.324 1.00 97.12 189 ILE A C 1
ATOM 1505 O O . ILE A 1 189 ? 17.532 -8.733 -15.090 1.00 97.12 189 ILE A O 1
ATOM 1509 N N . MET A 1 190 ? 16.902 -10.286 -13.607 1.00 96.06 190 MET A N 1
ATOM 1510 C CA . MET A 1 190 ? 15.471 -9.999 -13.716 1.00 96.06 190 MET A CA 1
ATOM 1511 C C . MET A 1 190 ? 14.926 -9.403 -12.429 1.00 96.06 190 MET A C 1
ATOM 1513 O O . MET A 1 190 ? 15.260 -9.845 -11.333 1.00 96.06 190 MET A O 1
ATOM 1517 N N . ASN A 1 191 ? 14.025 -8.438 -12.588 1.00 93.06 191 ASN A N 1
ATOM 1518 C CA . ASN A 1 191 ? 13.197 -7.889 -11.523 1.00 93.06 191 ASN A CA 1
ATOM 1519 C C . ASN A 1 191 ? 13.951 -7.416 -10.264 1.00 93.06 191 ASN A C 1
ATOM 1521 O O . ASN A 1 191 ? 13.448 -7.535 -9.146 1.00 93.06 191 ASN A O 1
ATOM 1525 N N . LYS A 1 192 ? 15.151 -6.852 -10.425 1.00 95.56 192 LYS A N 1
ATOM 1526 C CA . LYS A 1 192 ? 15.949 -6.381 -9.291 1.00 95.56 192 LYS A CA 1
ATOM 1527 C C . LYS A 1 192 ? 15.458 -5.009 -8.834 1.00 95.56 192 LYS A C 1
ATOM 1529 O O . LYS A 1 192 ? 15.500 -4.052 -9.604 1.00 95.56 192 LYS A O 1
ATOM 1534 N N . GLU A 1 193 ? 15.007 -4.899 -7.587 1.00 93.88 193 GLU A N 1
ATOM 1535 C CA . GLU A 1 193 ? 14.618 -3.608 -7.008 1.00 93.88 193 GLU A CA 1
ATOM 1536 C C . GLU A 1 193 ? 15.844 -2.706 -6.796 1.00 93.88 193 GLU A C 1
ATOM 1538 O O . GLU A 1 193 ? 16.875 -3.130 -6.267 1.00 93.88 193 GLU A O 1
ATOM 1543 N N . CYS A 1 194 ? 15.733 -1.443 -7.200 1.00 92.00 194 CYS A N 1
ATOM 1544 C CA . CYS A 1 194 ? 16.747 -0.416 -6.995 1.00 92.00 194 CYS A CA 1
ATOM 1545 C C . CYS A 1 194 ? 16.113 0.984 -6.969 1.00 92.00 194 CYS A C 1
ATOM 1547 O O . CYS A 1 194 ? 14.910 1.158 -7.166 1.00 92.00 194 CYS A O 1
ATOM 1549 N N . PHE A 1 195 ? 16.921 2.017 -6.740 1.00 90.50 195 PHE A N 1
ATOM 1550 C CA . PHE A 1 195 ? 16.516 3.371 -7.115 1.00 90.50 195 PHE A CA 1
ATOM 1551 C C . PHE A 1 195 ? 16.766 3.562 -8.608 1.00 90.50 195 PHE A C 1
ATOM 1553 O O . PHE A 1 195 ? 17.780 3.093 -9.126 1.00 90.50 195 PHE A O 1
ATOM 1560 N N . ILE A 1 196 ? 15.850 4.235 -9.304 1.00 88.94 196 ILE A N 1
ATOM 1561 C CA . ILE A 1 196 ? 16.067 4.569 -10.715 1.00 88.94 196 ILE A CA 1
ATOM 1562 C C . ILE A 1 196 ? 17.260 5.536 -10.795 1.00 88.94 196 ILE A C 1
ATOM 1564 O O . ILE A 1 196 ? 17.264 6.518 -10.039 1.00 88.94 196 ILE A O 1
ATOM 1568 N N . PRO A 1 197 ? 18.250 5.300 -11.679 1.00 86.19 197 PRO A N 1
ATOM 1569 C CA . PRO A 1 197 ? 19.396 6.192 -11.817 1.00 86.19 197 PRO A CA 1
ATOM 1570 C C . PRO A 1 197 ? 18.983 7.638 -12.089 1.00 86.19 197 PRO A C 1
ATOM 1572 O O . PRO A 1 197 ? 17.948 7.893 -12.710 1.00 86.19 197 PRO A O 1
ATOM 1575 N N . CYS A 1 198 ? 19.775 8.587 -11.593 1.00 84.62 198 CYS A N 1
ATOM 1576 C CA . CYS A 1 198 ? 19.521 10.034 -11.697 1.00 84.62 198 CYS A CA 1
ATOM 1577 C C . CYS A 1 198 ? 18.241 10.540 -11.011 1.00 84.62 198 CYS A C 1
ATOM 1579 O O . CYS A 1 198 ? 17.981 11.743 -11.010 1.00 84.62 198 CYS A O 1
ATOM 1581 N N . SER A 1 199 ? 17.472 9.676 -10.341 1.00 84.69 199 SER A N 1
ATOM 1582 C CA . SER A 1 199 ? 16.281 10.094 -9.592 1.00 84.69 199 SER A CA 1
ATOM 1583 C C . SER A 1 199 ? 16.594 10.742 -8.240 1.00 84.69 199 SER A C 1
ATOM 1585 O O . SER A 1 199 ? 15.672 11.108 -7.516 1.00 84.69 199 SER A O 1
ATOM 1587 N N . ARG A 1 200 ? 17.869 10.855 -7.836 1.00 85.50 200 ARG A N 1
ATOM 1588 C CA . ARG A 1 200 ? 18.280 11.324 -6.493 1.00 85.50 200 ARG A CA 1
ATOM 1589 C C . ARG A 1 200 ? 17.608 10.537 -5.357 1.00 85.50 200 ARG A C 1
ATOM 1591 O O . ARG A 1 200 ? 17.233 11.107 -4.337 1.00 85.50 200 ARG A O 1
ATOM 1598 N N . LYS A 1 201 ? 17.426 9.226 -5.553 1.00 84.94 201 LYS A N 1
ATOM 1599 C CA . LYS A 1 201 ? 16.721 8.311 -4.634 1.00 84.94 201 LYS A CA 1
ATOM 1600 C C . LYS A 1 201 ? 15.245 8.658 -4.384 1.00 84.94 201 LYS A C 1
ATOM 1602 O O . LYS A 1 201 ? 14.665 8.189 -3.409 1.00 84.94 201 LYS A O 1
ATOM 1607 N N . THR A 1 202 ? 14.624 9.452 -5.255 1.00 85.75 202 THR A N 1
ATOM 1608 C CA . THR A 1 202 ? 13.190 9.778 -5.145 1.00 85.75 202 THR A CA 1
ATOM 1609 C C . THR A 1 202 ? 12.299 8.755 -5.838 1.00 85.75 202 THR A C 1
ATOM 1611 O O . THR A 1 202 ? 11.147 8.600 -5.444 1.00 85.75 202 THR A O 1
ATOM 1614 N N . LYS A 1 203 ? 12.831 8.027 -6.831 1.00 90.19 203 LYS A N 1
ATOM 1615 C CA . LYS A 1 203 ? 12.083 7.009 -7.569 1.00 90.19 203 LYS A CA 1
ATOM 1616 C C . LYS A 1 203 ? 12.611 5.616 -7.290 1.00 90.19 203 LYS A C 1
ATOM 1618 O O . LYS A 1 203 ? 13.802 5.347 -7.465 1.00 90.19 203 LYS A O 1
ATOM 1623 N N . GLN A 1 204 ? 11.711 4.732 -6.889 1.00 93.25 204 GLN A N 1
ATOM 1624 C CA . GLN A 1 204 ? 11.984 3.310 -6.752 1.00 93.25 204 GLN A CA 1
ATOM 1625 C C . GLN A 1 204 ? 11.613 2.610 -8.050 1.00 93.25 204 GLN A C 1
ATOM 1627 O O . GLN A 1 204 ? 10.548 2.848 -8.615 1.00 93.25 204 GLN A O 1
ATOM 1632 N N . GLY A 1 205 ? 12.503 1.752 -8.526 1.00 93.19 205 GLY A N 1
ATOM 1633 C CA . GLY A 1 205 ? 12.321 1.044 -9.773 1.00 93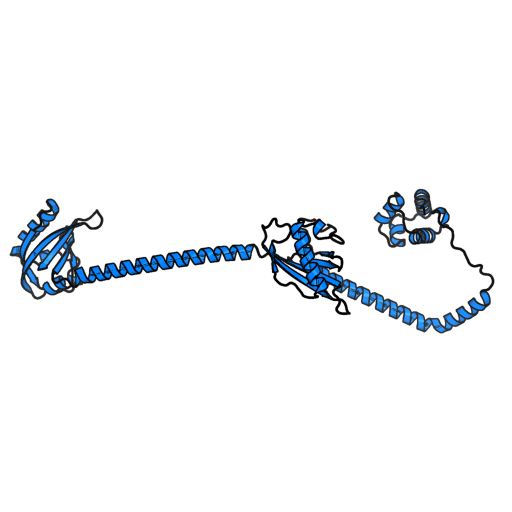.19 205 GLY A CA 1
ATOM 1634 C C . GLY A 1 205 ? 12.739 -0.407 -9.681 1.00 93.19 205 GLY A C 1
ATOM 1635 O O . GLY A 1 205 ? 13.401 -0.843 -8.741 1.00 93.19 205 GLY A O 1
ATOM 1636 N N . ILE A 1 206 ? 12.346 -1.147 -10.700 1.00 94.88 206 ILE A N 1
ATOM 1637 C CA . ILE A 1 206 ? 12.797 -2.502 -10.947 1.00 94.88 206 ILE A CA 1
ATOM 1638 C C . ILE A 1 206 ? 13.612 -2.478 -12.233 1.00 94.88 206 ILE A C 1
ATOM 1640 O O . ILE A 1 206 ? 13.100 -2.048 -13.266 1.00 94.88 206 ILE A O 1
ATOM 1644 N N . ILE A 1 207 ? 14.860 -2.935 -12.173 1.00 95.44 207 ILE A N 1
ATOM 1645 C CA . ILE A 1 207 ? 15.719 -3.092 -13.346 1.00 95.44 207 ILE A CA 1
ATOM 1646 C C . ILE A 1 207 ? 15.710 -4.544 -13.819 1.00 95.44 207 ILE A C 1
ATOM 1648 O O . ILE A 1 207 ? 15.793 -5.478 -13.017 1.00 95.44 207 ILE A O 1
ATOM 1652 N N . SER A 1 208 ? 15.632 -4.726 -15.134 1.00 97.00 208 SER A N 1
ATOM 1653 C CA . SER A 1 208 ? 15.939 -6.002 -15.779 1.00 97.00 208 SER A CA 1
ATOM 1654 C C . SER A 1 208 ? 16.965 -5.798 -16.887 1.00 97.00 208 SER A C 1
ATOM 1656 O O . SER A 1 208 ? 16.915 -4.798 -17.605 1.00 97.00 208 SER A O 1
ATOM 1658 N N . LYS A 1 209 ? 17.898 -6.743 -16.992 1.00 97.31 209 LYS A N 1
ATOM 1659 C CA . LYS A 1 209 ? 19.005 -6.776 -17.946 1.00 97.31 209 LYS A CA 1
ATOM 1660 C C . LYS A 1 209 ? 19.031 -8.140 -18.614 1.00 97.31 209 LYS A C 1
ATOM 1662 O O . LYS A 1 209 ? 19.190 -9.156 -17.938 1.00 97.31 209 LYS A O 1
ATOM 1667 N N . ILE A 1 210 ? 18.848 -8.151 -19.924 1.00 97.19 210 ILE A N 1
ATOM 1668 C CA . ILE A 1 210 ? 18.676 -9.355 -20.730 1.00 97.19 210 ILE A CA 1
ATOM 1669 C C . ILE A 1 210 ? 19.832 -9.408 -21.735 1.00 97.19 210 ILE A C 1
ATOM 1671 O O . ILE A 1 210 ? 20.006 -8.443 -22.482 1.00 97.19 210 ILE A O 1
ATOM 1675 N N . PRO A 1 211 ? 20.629 -10.489 -21.770 1.00 97.38 211 PRO A N 1
ATOM 1676 C CA . PRO A 1 211 ? 21.690 -10.636 -22.754 1.00 97.38 211 PRO A CA 1
ATOM 1677 C C . PRO A 1 211 ? 21.088 -10.781 -24.154 1.00 97.38 211 PRO A C 1
ATOM 1679 O O . PRO A 1 211 ? 20.110 -11.501 -24.359 1.00 97.38 211 PRO A O 1
ATOM 1682 N N . ILE A 1 212 ? 21.683 -10.089 -25.117 1.00 95.50 212 ILE A N 1
ATOM 1683 C CA . ILE A 1 212 ? 21.389 -10.250 -26.540 1.00 95.50 212 ILE A CA 1
ATOM 1684 C C . ILE A 1 212 ? 22.434 -11.216 -27.081 1.00 95.50 212 ILE A C 1
ATOM 1686 O O . ILE A 1 212 ? 23.628 -10.946 -26.958 1.00 95.50 212 ILE A O 1
ATOM 1690 N N . LEU A 1 213 ? 21.986 -12.344 -27.624 1.00 92.44 213 LEU A N 1
ATOM 1691 C CA . LEU A 1 213 ? 22.850 -13.399 -28.146 1.00 92.44 213 LEU A CA 1
ATOM 1692 C C . LEU A 1 213 ? 22.947 -13.289 -29.671 1.00 92.44 213 LEU A C 1
ATOM 1694 O O . LEU A 1 213 ? 21.940 -13.012 -30.327 1.00 92.44 213 LEU A O 1
ATOM 1698 N N . ASP A 1 214 ? 24.137 -13.523 -30.217 1.00 90.75 214 ASP A N 1
ATOM 1699 C CA . ASP A 1 214 ? 24.349 -13.683 -31.655 1.00 90.75 214 ASP A CA 1
ATOM 1700 C C . ASP A 1 214 ? 23.922 -15.084 -32.144 1.00 90.75 214 ASP A C 1
ATOM 1702 O O . ASP A 1 214 ? 23.444 -15.928 -31.379 1.00 90.75 214 ASP A O 1
ATOM 1706 N N . SER A 1 215 ? 24.091 -15.348 -33.444 1.00 86.44 215 SER A N 1
ATOM 1707 C CA . SER A 1 215 ? 23.762 -16.643 -34.059 1.00 86.44 215 SER A CA 1
ATOM 1708 C C . SER A 1 215 ? 24.596 -17.819 -33.540 1.00 86.44 215 SER A C 1
ATOM 1710 O O . SER A 1 215 ? 24.210 -18.967 -33.745 1.00 86.44 215 SER A O 1
ATOM 1712 N N . GLU A 1 216 ? 25.729 -17.550 -32.891 1.00 88.38 216 GLU A N 1
ATOM 1713 C CA . GLU A 1 216 ? 26.630 -18.548 -32.309 1.00 88.38 216 GLU A CA 1
ATOM 1714 C C . GLU A 1 216 ? 26.389 -18.727 -30.796 1.00 88.38 216 GLU A C 1
ATOM 1716 O O . GLU A 1 216 ? 27.044 -19.544 -30.149 1.00 88.38 216 GLU A O 1
ATOM 1721 N N . GLY A 1 217 ? 25.418 -18.001 -30.224 1.00 84.81 217 GLY A N 1
ATOM 1722 C CA . GLY A 1 217 ? 25.062 -18.054 -28.806 1.00 84.81 217 GLY A CA 1
ATOM 1723 C C . GLY A 1 217 ? 25.959 -17.206 -27.903 1.00 84.81 217 GLY A C 1
ATOM 1724 O O . GLY A 1 217 ? 25.865 -17.313 -26.679 1.00 84.81 217 GLY A O 1
ATOM 1725 N N . LYS A 1 218 ? 26.822 -16.358 -28.468 1.00 90.81 218 LYS A N 1
ATOM 1726 C CA . LYS A 1 218 ? 27.682 -15.443 -27.716 1.00 90.81 218 LYS A CA 1
ATOM 1727 C C . LYS A 1 218 ? 26.935 -14.144 -27.422 1.00 90.81 218 LYS A C 1
ATOM 1729 O O . LYS A 1 218 ? 26.214 -13.613 -28.260 1.00 90.81 218 LYS A O 1
ATOM 1734 N N . THR A 1 219 ? 27.128 -13.601 -26.221 1.00 92.38 219 THR A N 1
ATOM 1735 C CA . THR A 1 219 ? 26.516 -12.327 -25.830 1.00 92.38 219 THR A CA 1
ATOM 1736 C C . THR A 1 219 ? 27.116 -11.157 -26.622 1.00 92.38 219 THR A C 1
ATOM 1738 O O . THR A 1 219 ? 28.281 -10.802 -26.433 1.00 92.38 219 THR A O 1
ATOM 1741 N N . GLU A 1 220 ? 26.312 -10.535 -27.483 1.00 92.88 220 GLU A N 1
ATOM 1742 C CA . GLU A 1 220 ? 26.661 -9.377 -28.320 1.00 92.88 220 GLU A CA 1
ATOM 1743 C C . GLU A 1 220 ? 26.183 -8.047 -27.709 1.00 92.88 220 GLU A C 1
ATOM 1745 O O . GLU A 1 220 ? 26.588 -6.963 -28.122 1.00 92.88 220 GLU A O 1
ATOM 1750 N N . GLY A 1 221 ? 25.352 -8.092 -26.671 1.00 95.19 221 GLY A N 1
ATOM 1751 C CA . GLY A 1 221 ? 24.901 -6.884 -25.997 1.00 95.19 221 GLY A CA 1
ATOM 1752 C C . GLY A 1 221 ? 23.963 -7.158 -24.839 1.00 95.19 221 GLY A C 1
ATOM 1753 O O . GLY A 1 221 ? 23.769 -8.297 -24.419 1.00 95.19 221 GLY A O 1
ATOM 1754 N N . ILE A 1 222 ? 23.371 -6.088 -24.323 1.00 97.62 222 ILE A N 1
ATOM 1755 C CA . ILE A 1 222 ? 22.432 -6.143 -23.205 1.00 97.62 222 ILE A CA 1
ATOM 1756 C C . ILE A 1 222 ? 21.245 -5.241 -23.510 1.00 97.62 222 ILE A C 1
ATOM 1758 O O . ILE A 1 222 ? 21.421 -4.055 -23.787 1.00 97.62 222 ILE A O 1
ATOM 1762 N N . LEU A 1 223 ? 20.042 -5.798 -23.422 1.00 96.19 223 LEU A N 1
ATOM 1763 C CA . LEU A 1 223 ? 18.790 -5.059 -23.375 1.00 96.19 223 LEU A CA 1
ATOM 1764 C C . LEU A 1 223 ? 18.448 -4.759 -21.917 1.00 96.19 223 LEU A C 1
ATOM 1766 O O . LEU A 1 223 ? 18.291 -5.673 -21.108 1.00 96.19 223 LEU A O 1
ATOM 1770 N N . CYS A 1 224 ? 18.272 -3.487 -21.594 1.00 96.50 224 CYS A N 1
ATOM 1771 C CA . CYS A 1 224 ? 17.962 -3.042 -20.247 1.00 96.50 224 CYS A CA 1
ATOM 1772 C C . CYS A 1 224 ? 16.669 -2.236 -20.233 1.00 96.50 224 CYS A C 1
ATOM 1774 O O . CYS A 1 224 ? 16.430 -1.406 -21.114 1.00 96.50 224 CYS A O 1
ATOM 1776 N N . TYR A 1 225 ? 15.865 -2.429 -19.192 1.00 94.75 225 TYR A N 1
ATOM 1777 C CA . TYR A 1 225 ? 14.741 -1.548 -18.910 1.00 94.75 225 TYR A CA 1
ATOM 1778 C C . TYR A 1 225 ? 14.522 -1.323 -17.420 1.00 94.75 225 TYR A C 1
ATOM 1780 O O . TYR A 1 225 ? 14.891 -2.152 -16.582 1.00 94.75 225 TYR A O 1
ATOM 1788 N N . TYR A 1 226 ? 13.880 -0.196 -17.112 1.00 93.44 226 TYR A N 1
ATOM 1789 C CA . TYR A 1 226 ? 13.414 0.148 -15.773 1.00 93.44 226 TYR A CA 1
ATOM 1790 C C . TYR A 1 226 ? 11.887 0.213 -15.737 1.00 93.44 226 TYR A C 1
ATOM 1792 O O . TYR A 1 226 ? 11.263 0.803 -16.617 1.00 93.44 226 TYR A O 1
ATOM 1800 N N . ILE A 1 227 ? 11.290 -0.339 -14.685 1.00 93.69 227 ILE A N 1
ATOM 1801 C CA . ILE A 1 227 ? 9.880 -0.139 -14.341 1.00 93.69 227 ILE A CA 1
ATOM 1802 C C . ILE A 1 227 ? 9.833 0.749 -13.102 1.00 93.69 227 ILE A C 1
ATOM 1804 O O . ILE A 1 227 ? 10.384 0.371 -12.072 1.00 93.69 227 ILE A O 1
ATOM 1808 N N . ASP A 1 228 ? 9.186 1.912 -13.184 1.00 92.12 228 ASP A N 1
ATOM 1809 C CA . ASP A 1 228 ? 8.937 2.762 -12.015 1.00 92.12 228 ASP A CA 1
ATOM 1810 C C . ASP A 1 228 ? 7.836 2.137 -11.151 1.00 92.12 228 ASP A C 1
ATOM 1812 O O . ASP A 1 228 ? 6.722 1.896 -11.612 1.00 92.12 228 ASP A O 1
ATOM 1816 N N . ILE A 1 229 ? 8.172 1.834 -9.898 1.00 94.31 229 ILE A N 1
ATOM 1817 C CA . ILE A 1 229 ? 7.271 1.228 -8.913 1.00 94.31 229 ILE A CA 1
ATOM 1818 C C . ILE A 1 229 ? 7.041 2.151 -7.713 1.00 94.31 229 ILE A C 1
ATOM 1820 O O . ILE A 1 229 ? 6.553 1.703 -6.675 1.00 94.31 229 ILE A O 1
ATOM 1824 N N . THR A 1 230 ? 7.390 3.435 -7.833 1.00 93.25 230 THR A N 1
ATOM 1825 C CA . THR A 1 230 ? 7.330 4.404 -6.730 1.00 93.25 230 THR A CA 1
ATOM 1826 C C . THR A 1 230 ? 5.917 4.528 -6.170 1.00 93.25 230 THR A C 1
ATOM 1828 O O . THR A 1 230 ? 5.715 4.353 -4.969 1.00 93.25 230 THR A O 1
ATOM 1831 N N . GLU A 1 231 ? 4.922 4.758 -7.030 1.00 93.06 231 GLU A N 1
ATOM 1832 C CA . GLU A 1 231 ? 3.517 4.876 -6.613 1.00 93.06 231 GLU A CA 1
ATOM 1833 C C . GLU A 1 231 ? 3.011 3.591 -5.957 1.00 93.06 231 GLU A C 1
ATOM 1835 O O . GLU A 1 231 ? 2.379 3.636 -4.902 1.00 93.06 231 GLU A O 1
ATOM 1840 N N . ARG A 1 232 ? 3.367 2.433 -6.526 1.00 94.19 232 ARG A N 1
ATOM 1841 C CA . ARG A 1 232 ? 3.013 1.125 -5.968 1.00 94.19 232 ARG A CA 1
ATOM 1842 C C . ARG A 1 232 ? 3.584 0.942 -4.558 1.00 94.19 232 ARG A C 1
ATOM 1844 O O . ARG A 1 232 ? 2.845 0.547 -3.662 1.00 94.19 232 ARG A O 1
ATOM 1851 N N . LYS A 1 233 ? 4.867 1.255 -4.344 1.00 92.81 233 LYS A N 1
ATOM 1852 C CA . LYS A 1 233 ? 5.527 1.147 -3.029 1.00 92.81 233 LYS A CA 1
ATOM 1853 C C . LYS A 1 233 ? 4.961 2.142 -2.014 1.00 92.81 233 LYS A C 1
ATOM 1855 O O . LYS A 1 233 ? 4.856 1.819 -0.832 1.00 92.81 233 LYS A O 1
ATOM 1860 N N . LEU A 1 234 ? 4.586 3.346 -2.447 1.00 93.81 234 LEU A N 1
ATOM 1861 C CA . LEU A 1 234 ? 3.925 4.328 -1.582 1.00 93.81 234 LEU A CA 1
ATOM 1862 C C . LEU A 1 234 ? 2.531 3.853 -1.157 1.00 93.81 234 LEU A C 1
ATOM 1864 O O . LEU A 1 234 ? 2.205 3.922 0.029 1.00 93.81 234 LEU A O 1
ATOM 1868 N N . ALA A 1 235 ? 1.741 3.330 -2.095 1.00 94.81 235 ALA A N 1
ATOM 1869 C CA . ALA A 1 235 ? 0.425 2.767 -1.813 1.00 94.81 235 ALA A CA 1
ATOM 1870 C C . ALA A 1 235 ? 0.511 1.557 -0.870 1.00 94.81 235 ALA A C 1
ATOM 1872 O O . ALA A 1 235 ? -0.270 1.456 0.074 1.00 94.81 235 ALA A O 1
ATOM 1873 N N . GLU A 1 236 ? 1.493 0.677 -1.074 1.00 94.81 236 GLU A N 1
ATOM 1874 C CA . GLU A 1 236 ? 1.752 -0.475 -0.207 1.00 94.81 236 GLU A CA 1
ATOM 1875 C C . GLU A 1 236 ? 2.064 -0.042 1.232 1.00 94.81 236 GLU A C 1
ATOM 1877 O O . GLU A 1 236 ? 1.381 -0.474 2.160 1.00 94.81 236 GLU A O 1
ATOM 1882 N N . LYS A 1 237 ? 2.993 0.905 1.421 1.00 94.81 237 LYS A N 1
ATOM 1883 C CA . LYS A 1 237 ? 3.316 1.455 2.750 1.00 94.81 237 LYS A CA 1
ATOM 1884 C C . LYS A 1 237 ? 2.127 2.139 3.422 1.00 94.81 237 LYS A C 1
ATOM 1886 O O . LYS A 1 237 ? 1.982 2.064 4.642 1.00 94.81 237 LYS A O 1
ATOM 1891 N N . LEU A 1 238 ? 1.298 2.852 2.659 1.00 96.44 238 LEU A N 1
ATOM 1892 C CA . LEU A 1 238 ? 0.092 3.480 3.201 1.00 96.44 238 LEU A CA 1
ATOM 1893 C C . LEU A 1 238 ? -0.900 2.416 3.683 1.00 96.44 238 LEU A C 1
ATOM 1895 O O . LEU A 1 238 ? -1.421 2.529 4.792 1.00 96.44 238 LEU A O 1
ATOM 1899 N N . ARG A 1 239 ? -1.107 1.366 2.882 1.00 96.50 239 ARG A N 1
ATOM 1900 C CA . ARG A 1 239 ? -1.986 0.244 3.221 1.00 96.50 239 ARG A CA 1
ATOM 1901 C C . ARG A 1 239 ? -1.504 -0.495 4.467 1.00 96.50 239 ARG A C 1
ATOM 1903 O O . ARG A 1 239 ? -2.311 -0.790 5.339 1.00 96.50 239 ARG A O 1
ATOM 1910 N N . GLU A 1 240 ? -0.202 -0.748 4.585 1.00 96.62 240 GLU A N 1
ATOM 1911 C CA . GLU A 1 240 ? 0.391 -1.364 5.780 1.00 96.62 240 GLU A CA 1
ATOM 1912 C C . GLU A 1 240 ? 0.137 -0.531 7.040 1.00 96.62 240 GLU A C 1
ATOM 1914 O O . GLU A 1 240 ? -0.296 -1.064 8.060 1.00 96.62 240 GLU A O 1
ATOM 1919 N N . LYS A 1 241 ? 0.329 0.792 6.970 1.00 96.75 241 LYS A N 1
ATOM 1920 C CA . LYS A 1 241 ? 0.030 1.684 8.101 1.00 96.75 241 LYS A CA 1
ATOM 1921 C C . LYS A 1 241 ? -1.446 1.644 8.496 1.00 96.75 241 LYS A C 1
ATOM 1923 O O . LYS A 1 241 ? -1.754 1.592 9.683 1.00 96.75 241 LYS A O 1
ATOM 1928 N N . GLN A 1 242 ? -2.347 1.661 7.515 1.00 96.50 242 GLN A N 1
ATOM 1929 C CA . GLN A 1 242 ? -3.789 1.578 7.760 1.00 96.50 242 GLN A CA 1
ATOM 1930 C C . GLN A 1 242 ? -4.189 0.239 8.388 1.00 96.50 242 GLN A C 1
ATOM 1932 O O . GLN A 1 242 ? -5.003 0.222 9.306 1.00 96.50 242 GLN A O 1
ATOM 1937 N N . GLN A 1 243 ? -3.594 -0.865 7.933 1.00 97.31 243 GLN A N 1
ATOM 1938 C CA . GLN A 1 243 ? -3.824 -2.203 8.478 1.00 97.31 243 GLN A CA 1
ATOM 1939 C C . GLN A 1 243 ? -3.445 -2.271 9.965 1.00 97.31 243 GLN A C 1
ATOM 1941 O O . GLN A 1 243 ? -4.249 -2.709 10.784 1.00 97.31 243 GLN A O 1
ATOM 1946 N N . ILE A 1 244 ? -2.255 -1.776 10.317 1.00 97.25 244 ILE A N 1
ATOM 1947 C CA . ILE A 1 244 ? -1.760 -1.754 11.702 1.00 97.25 244 ILE A CA 1
ATOM 1948 C C . ILE A 1 244 ? -2.684 -0.925 12.604 1.00 97.25 244 ILE A C 1
ATOM 1950 O O . ILE A 1 244 ? -3.037 -1.352 13.703 1.00 97.25 244 ILE A O 1
ATOM 1954 N N . GLU A 1 245 ? -3.102 0.253 12.140 1.00 97.00 245 GLU A N 1
ATOM 1955 C CA . GLU A 1 245 ? -3.996 1.123 12.907 1.00 97.00 245 GLU A CA 1
ATOM 1956 C C . GLU A 1 245 ? -5.386 0.496 13.093 1.00 97.00 245 GLU A C 1
ATOM 1958 O O . GLU A 1 245 ? -5.940 0.524 14.192 1.00 97.00 245 GLU A O 1
ATOM 1963 N N . LEU A 1 246 ? -5.928 -0.143 12.053 1.00 97.75 246 LEU A N 1
ATOM 1964 C CA . LEU A 1 246 ? -7.210 -0.842 12.131 1.00 97.75 246 LEU A CA 1
ATOM 1965 C C . LEU A 1 246 ? -7.154 -2.028 13.107 1.00 97.75 246 LEU A C 1
ATOM 1967 O O . LEU A 1 246 ? -8.095 -2.265 13.865 1.00 97.75 246 LEU A O 1
ATOM 1971 N N . GLU A 1 247 ? -6.051 -2.775 13.120 1.00 97.38 247 GLU A N 1
ATOM 1972 C CA . GLU A 1 247 ? -5.832 -3.873 14.066 1.00 97.38 247 GLU A CA 1
ATOM 1973 C C . GLU A 1 247 ? -5.746 -3.373 15.513 1.00 97.38 247 GLU A C 1
ATOM 1975 O O . GLU A 1 247 ? -6.345 -3.979 16.410 1.00 97.38 247 GLU A O 1
ATOM 1980 N N . ARG A 1 248 ? -5.081 -2.233 15.742 1.00 97.25 248 ARG A N 1
ATOM 1981 C CA . ARG A 1 248 ? -5.038 -1.565 17.050 1.00 97.25 248 ARG A CA 1
ATOM 1982 C C . ARG A 1 248 ? -6.439 -1.171 17.521 1.00 97.25 248 ARG A C 1
ATOM 1984 O O . ARG A 1 248 ? -6.838 -1.559 18.619 1.00 97.25 248 ARG A O 1
ATOM 1991 N N . GLN A 1 249 ? -7.209 -0.483 16.677 1.00 96.62 249 GLN A N 1
ATOM 1992 C CA . GLN A 1 249 ? -8.579 -0.059 16.992 1.00 96.62 249 GLN A CA 1
ATOM 1993 C C . GLN A 1 249 ? -9.499 -1.251 17.280 1.00 96.62 249 GLN A C 1
ATOM 1995 O O . GLN A 1 249 ? -10.248 -1.244 18.255 1.00 96.62 249 GLN A O 1
ATOM 2000 N N . ASN A 1 250 ? -9.404 -2.320 16.487 1.00 97.81 250 ASN A N 1
ATOM 2001 C CA . ASN A 1 250 ? -10.174 -3.542 16.720 1.00 97.81 250 ASN A CA 1
ATOM 2002 C C . ASN A 1 250 ? -9.843 -4.194 18.066 1.00 97.81 250 ASN A C 1
ATOM 2004 O O . ASN A 1 250 ? -10.736 -4.721 18.733 1.00 97.81 250 ASN A O 1
ATOM 2008 N N . LYS A 1 251 ? -8.571 -4.178 18.478 1.00 97.38 251 LYS A N 1
ATOM 2009 C CA . LYS A 1 251 ? -8.162 -4.698 19.785 1.00 97.38 251 LYS A CA 1
ATOM 2010 C C . LYS A 1 251 ? -8.734 -3.852 20.922 1.00 97.38 251 LYS A C 1
ATOM 2012 O O . LYS A 1 251 ? -9.261 -4.415 21.875 1.00 97.38 251 LYS A O 1
ATOM 2017 N N . GLU A 1 252 ? -8.687 -2.530 20.799 1.00 97.19 252 GLU A N 1
ATOM 2018 C CA . GLU A 1 252 ? -9.247 -1.600 21.790 1.00 97.19 252 GLU A CA 1
ATOM 2019 C C . GLU A 1 252 ? -10.758 -1.763 21.937 1.00 97.19 252 GLU A C 1
ATOM 2021 O O . GLU A 1 252 ? -11.252 -1.921 23.052 1.00 97.19 252 GLU A O 1
ATOM 2026 N N . ILE A 1 253 ? -11.482 -1.838 20.817 1.00 97.94 253 ILE A N 1
ATOM 2027 C CA . ILE A 1 253 ? -12.929 -2.081 20.811 1.00 97.94 253 ILE A CA 1
ATOM 2028 C C . ILE A 1 253 ? -13.261 -3.422 21.471 1.00 97.94 253 ILE A C 1
ATOM 2030 O O . ILE A 1 253 ? -14.204 -3.505 22.257 1.00 97.94 253 ILE A O 1
ATOM 2034 N N . LYS A 1 254 ? -12.497 -4.484 21.186 1.00 96.75 254 LYS A N 1
ATOM 2035 C CA . LYS A 1 254 ? -12.711 -5.796 21.818 1.00 96.75 254 LYS A CA 1
ATOM 2036 C C . LYS A 1 254 ? -12.530 -5.738 23.333 1.00 96.75 254 LYS A C 1
ATOM 2038 O O . LYS A 1 254 ? -13.378 -6.269 24.046 1.00 96.75 254 LYS A O 1
ATOM 2043 N N . THR A 1 255 ? -11.472 -5.091 23.817 1.00 97.12 255 THR A N 1
ATOM 2044 C CA . THR A 1 255 ? -11.228 -4.940 25.258 1.00 97.12 255 THR A CA 1
ATOM 2045 C C . THR A 1 255 ? -12.331 -4.115 25.920 1.00 97.12 255 THR A C 1
ATOM 2047 O O . THR A 1 255 ? -12.929 -4.577 26.888 1.00 97.12 255 THR A O 1
ATOM 2050 N N . ALA A 1 256 ? -12.688 -2.962 25.348 1.00 96.25 256 ALA A N 1
ATOM 2051 C CA . ALA A 1 256 ? -13.755 -2.110 25.874 1.00 96.25 256 ALA A CA 1
ATOM 2052 C C . ALA A 1 256 ? -15.111 -2.840 25.915 1.00 96.25 256 ALA A C 1
ATOM 2054 O O . ALA A 1 256 ? -15.835 -2.773 26.907 1.00 96.25 256 ALA A O 1
ATOM 2055 N N . ASN A 1 257 ? -15.446 -3.608 24.874 1.00 96.56 257 ASN A N 1
ATOM 2056 C CA . ASN A 1 257 ? -16.666 -4.416 24.855 1.00 96.56 257 ASN A CA 1
ATOM 2057 C C . ASN A 1 257 ? -16.657 -5.519 25.922 1.00 96.56 257 ASN A C 1
ATOM 2059 O O . ASN A 1 257 ? -17.698 -5.789 26.527 1.00 96.56 257 ASN A O 1
ATOM 2063 N N . ALA A 1 258 ? -15.509 -6.157 26.168 1.00 96.38 258 ALA A N 1
ATOM 2064 C CA . ALA A 1 258 ? -15.375 -7.156 27.225 1.00 96.38 258 ALA A CA 1
ATOM 2065 C C . ALA A 1 258 ? -15.574 -6.530 28.616 1.00 96.38 258 ALA A C 1
ATOM 2067 O O . ALA A 1 258 ? -16.311 -7.085 29.431 1.00 96.38 258 ALA A O 1
ATOM 2068 N N . GLU A 1 259 ? -15.003 -5.350 28.863 1.00 96.25 259 GLU A N 1
ATOM 2069 C CA . GLU A 1 259 ? -15.184 -4.598 30.111 1.00 96.25 259 GLU A CA 1
ATOM 2070 C C . GLU A 1 259 ? -16.645 -4.192 30.332 1.00 96.25 259 GLU A C 1
ATOM 2072 O O . GLU A 1 259 ? -17.201 -4.439 31.403 1.00 96.25 259 GLU A O 1
ATOM 2077 N N . VAL A 1 260 ? -17.304 -3.645 29.305 1.00 96.56 260 VAL A N 1
ATOM 2078 C CA . VAL A 1 260 ? -18.733 -3.295 29.362 1.00 96.56 260 VAL A CA 1
ATOM 2079 C C . VAL A 1 260 ? -19.587 -4.533 29.634 1.00 96.56 260 VAL A C 1
ATOM 2081 O O . VAL A 1 260 ? -20.512 -4.484 30.446 1.00 96.56 260 VAL A O 1
ATOM 2084 N N . THR A 1 261 ? -19.274 -5.659 28.992 1.00 96.00 261 THR A N 1
ATOM 2085 C CA . THR A 1 261 ? -19.997 -6.920 29.197 1.00 96.00 261 THR A CA 1
ATOM 2086 C C . THR A 1 261 ? -19.823 -7.433 30.627 1.00 96.00 261 THR A C 1
ATOM 2088 O O . THR A 1 261 ? -20.810 -7.785 31.274 1.00 96.00 261 THR A O 1
ATOM 2091 N N . ALA A 1 262 ? -18.598 -7.412 31.158 1.00 95.19 262 ALA A N 1
ATOM 2092 C CA . ALA A 1 262 ? -18.312 -7.812 32.533 1.00 95.19 262 ALA A CA 1
ATOM 2093 C C . ALA A 1 262 ? -19.013 -6.898 33.553 1.00 95.19 262 ALA A C 1
ATOM 2095 O O . ALA A 1 262 ? -19.648 -7.386 34.490 1.00 95.19 262 ALA A O 1
ATOM 2096 N N . ALA A 1 263 ? -18.975 -5.577 33.343 1.00 93.50 263 ALA A N 1
ATOM 2097 C CA . ALA A 1 263 ? -19.678 -4.610 34.183 1.00 93.50 263 ALA A CA 1
ATOM 2098 C C . ALA A 1 263 ? -21.199 -4.831 34.155 1.00 93.50 263 ALA A C 1
ATOM 2100 O O . ALA A 1 263 ? -21.848 -4.813 35.203 1.00 93.50 263 ALA A O 1
ATOM 2101 N N . ARG A 1 264 ? -21.769 -5.106 32.974 1.00 93.44 264 ARG A N 1
ATOM 2102 C CA . ARG A 1 264 ? -23.197 -5.407 32.812 1.00 93.44 264 ARG A CA 1
ATOM 2103 C C . ARG A 1 264 ? -23.599 -6.701 33.520 1.00 93.44 264 ARG A C 1
ATOM 2105 O O . ARG A 1 264 ? -24.650 -6.717 34.156 1.00 93.44 264 ARG A O 1
ATOM 2112 N N . SER A 1 265 ? -22.778 -7.751 33.443 1.00 93.94 265 SER A N 1
ATOM 2113 C CA . SER A 1 265 ? -23.020 -9.009 34.166 1.00 93.94 265 SER A CA 1
ATOM 2114 C C . SER A 1 265 ? -22.994 -8.784 35.676 1.00 93.94 265 SER A C 1
ATOM 2116 O O . SER A 1 265 ? -23.935 -9.149 36.369 1.00 93.94 265 SER A O 1
ATOM 2118 N N . LYS A 1 266 ? -21.976 -8.077 36.179 1.00 93.00 266 LYS A N 1
ATOM 2119 C CA . LYS A 1 266 ? -21.867 -7.752 37.606 1.00 93.00 266 LYS A CA 1
ATOM 2120 C C . LYS A 1 266 ? -23.053 -6.925 38.106 1.00 93.00 266 LYS A C 1
ATOM 2122 O O . LYS A 1 266 ? -23.561 -7.182 39.193 1.00 93.00 266 LYS A O 1
ATOM 2127 N N . TYR A 1 267 ? -23.505 -5.940 37.326 1.00 90.31 267 TYR A N 1
ATOM 2128 C CA . TYR A 1 267 ? -24.718 -5.186 37.650 1.00 90.31 267 TYR A CA 1
ATOM 2129 C C . TYR A 1 267 ? -25.949 -6.100 37.686 1.00 90.31 267 TYR A C 1
ATOM 2131 O O . TYR A 1 267 ? -26.751 -5.989 38.608 1.00 90.31 267 TYR A O 1
ATOM 2139 N N . PHE A 1 268 ? -26.096 -7.015 36.720 1.00 90.75 268 PHE A N 1
ATOM 2140 C CA . PHE A 1 268 ? -27.203 -7.969 36.715 1.00 90.75 268 PHE A CA 1
ATOM 2141 C C . PHE A 1 268 ? -27.214 -8.814 37.993 1.00 90.75 268 PHE A C 1
ATOM 2143 O O . PHE A 1 268 ? -28.255 -8.891 38.638 1.00 90.75 268 PHE A O 1
ATOM 2150 N N . ASP A 1 269 ? -26.072 -9.369 38.397 1.00 90.19 269 ASP A N 1
ATOM 2151 C CA . ASP A 1 269 ? -25.977 -10.208 39.594 1.00 90.19 269 ASP A CA 1
ATOM 2152 C C . ASP A 1 269 ? -26.300 -9.413 40.867 1.00 90.19 269 ASP A C 1
ATOM 2154 O O . ASP A 1 269 ? -27.155 -9.812 41.655 1.00 90.19 269 ASP A O 1
ATOM 2158 N N . LEU A 1 270 ? -25.680 -8.240 41.043 1.00 90.81 270 LEU A N 1
ATOM 2159 C CA . LEU A 1 270 ? -25.872 -7.412 42.238 1.00 90.81 270 LEU A CA 1
ATOM 2160 C C . LEU A 1 270 ? -27.273 -6.802 42.337 1.00 90.81 270 LEU A C 1
ATOM 2162 O O . LEU A 1 270 ? -27.779 -6.619 43.440 1.00 90.81 270 LEU A O 1
ATOM 2166 N N . PHE A 1 271 ? -27.894 -6.451 41.210 1.00 92.44 271 PHE A N 1
ATOM 2167 C CA . PHE A 1 271 ? -29.211 -5.824 41.204 1.00 92.44 271 PHE A CA 1
ATOM 2168 C C . PHE A 1 271 ? -30.329 -6.867 41.148 1.00 92.44 271 PHE A C 1
ATOM 2170 O O . PHE A 1 271 ? -31.188 -6.885 42.026 1.00 92.44 271 PHE A O 1
ATOM 2177 N N . ASN A 1 272 ? -30.330 -7.749 40.140 1.00 91.00 272 ASN A N 1
ATOM 2178 C CA . ASN A 1 272 ? -31.436 -8.675 39.870 1.00 91.00 272 ASN A CA 1
ATOM 2179 C C . ASN A 1 272 ? -31.435 -9.928 40.739 1.00 91.00 272 ASN A C 1
ATOM 2181 O O . ASN A 1 272 ? -32.522 -10.415 41.040 1.00 91.00 272 ASN A O 1
ATOM 2185 N N . LEU A 1 273 ? -30.270 -10.438 41.142 1.00 89.69 273 LEU A N 1
ATOM 2186 C CA . LEU A 1 273 ? -30.173 -11.627 41.999 1.00 89.69 273 LEU A CA 1
ATOM 2187 C C . LEU A 1 273 ? -30.024 -11.273 43.487 1.00 89.69 273 LEU A C 1
ATOM 2189 O O . LEU A 1 273 ? -29.781 -12.154 44.310 1.00 89.69 273 LEU A O 1
ATOM 2193 N N . SER A 1 274 ? -30.184 -9.994 43.845 1.00 91.75 274 SER A N 1
ATOM 2194 C CA . SER A 1 274 ? -30.157 -9.554 45.240 1.00 91.75 274 SER A CA 1
ATOM 2195 C C . SER A 1 274 ? -31.297 -10.185 46.050 1.00 91.75 274 SER A C 1
ATOM 2197 O O . SER A 1 274 ? -32.438 -10.202 45.578 1.00 91.75 274 SER A O 1
ATOM 2199 N N . PRO A 1 275 ? -31.038 -10.623 47.299 1.00 92.56 275 PRO A N 1
ATOM 2200 C CA . PRO A 1 275 ? -32.078 -11.047 48.235 1.00 92.56 275 PRO A CA 1
ATOM 2201 C C . PRO A 1 275 ? -32.893 -9.870 48.801 1.00 92.56 275 PRO A C 1
ATOM 2203 O O . PRO A 1 275 ? -33.738 -10.081 49.665 1.00 92.56 275 PRO A O 1
ATOM 2206 N N . VAL A 1 276 ? -32.653 -8.642 48.329 1.00 94.12 276 VAL A N 1
ATOM 2207 C CA . VAL A 1 276 ? -33.398 -7.427 48.680 1.00 94.12 276 VAL A CA 1
ATOM 2208 C C . VAL A 1 276 ? -34.139 -6.917 47.449 1.00 94.12 276 VAL A C 1
ATOM 2210 O O . VAL A 1 276 ? -33.578 -6.862 46.355 1.00 94.12 276 VAL A O 1
ATOM 2213 N N . GLY A 1 277 ? -35.407 -6.536 47.605 1.00 95.50 277 GLY A N 1
ATOM 2214 C CA . GLY A 1 277 ? -36.183 -5.925 46.533 1.00 95.50 277 GLY A CA 1
ATOM 2215 C C . GLY A 1 277 ? -35.725 -4.488 46.301 1.00 95.50 277 GLY A C 1
ATOM 2216 O O . GLY A 1 277 ? -35.758 -3.675 47.218 1.00 95.50 277 GLY A O 1
ATOM 2217 N N . TYR A 1 278 ? -35.319 -4.164 45.079 1.00 95.69 278 TYR A N 1
ATOM 2218 C CA . TYR A 1 278 ? -34.919 -2.817 44.685 1.00 95.69 278 TYR A CA 1
ATOM 2219 C C . TYR A 1 278 ? -35.921 -2.226 43.705 1.00 95.69 278 TYR A C 1
ATOM 2221 O O . TYR A 1 278 ? -36.237 -2.843 42.684 1.00 95.69 278 TYR A O 1
ATOM 2229 N N . LEU A 1 279 ? -36.365 -1.004 43.990 1.00 95.81 279 LEU A N 1
ATOM 2230 C CA . LEU A 1 279 ? -37.041 -0.136 43.033 1.00 95.81 279 LEU A CA 1
ATOM 2231 C C . LEU A 1 279 ? -36.252 1.167 42.928 1.00 95.81 279 LEU A C 1
ATOM 2233 O O . LEU A 1 279 ? -35.854 1.738 43.939 1.00 95.81 279 LEU A O 1
ATOM 2237 N N . ILE A 1 280 ? -36.039 1.651 41.712 1.00 94.56 280 ILE A N 1
ATOM 2238 C CA . ILE A 1 280 ? -35.539 3.005 41.475 1.00 94.56 280 ILE A CA 1
ATOM 2239 C C . ILE A 1 280 ? -36.725 3.815 40.992 1.00 94.56 280 ILE A C 1
ATOM 2241 O O . ILE A 1 280 ? -37.377 3.418 40.026 1.00 94.56 280 ILE A O 1
ATOM 2245 N N . ILE A 1 281 ? -36.999 4.932 41.653 1.00 94.56 281 ILE A N 1
ATOM 2246 C CA . ILE A 1 281 ? -38.110 5.818 41.316 1.00 94.56 281 ILE A CA 1
ATOM 2247 C C . ILE A 1 281 ? -37.610 7.241 41.043 1.00 94.56 281 ILE A C 1
ATOM 2249 O O . ILE A 1 281 ? -36.540 7.631 41.520 1.00 94.56 281 ILE A O 1
ATOM 2253 N N . ASP A 1 282 ? -38.370 8.009 40.268 1.00 93.31 282 ASP A N 1
ATOM 2254 C CA . ASP A 1 282 ? -38.115 9.437 40.056 1.00 93.31 282 ASP A CA 1
ATOM 2255 C C . ASP A 1 282 ? -38.767 10.327 41.132 1.00 93.31 282 ASP A C 1
ATOM 2257 O O . ASP A 1 282 ? -39.427 9.854 42.060 1.00 93.31 282 ASP A O 1
ATOM 2261 N N . GLU A 1 283 ? -38.590 11.643 41.001 1.00 90.62 283 GLU A N 1
ATOM 2262 C CA . GLU A 1 283 ? -39.166 12.661 41.895 1.00 90.62 283 GLU A CA 1
ATOM 2263 C C . GLU A 1 283 ? -40.707 12.661 41.883 1.00 90.62 283 GLU A C 1
ATOM 2265 O O . GLU A 1 283 ? -41.346 13.028 42.869 1.00 90.62 283 GLU A O 1
ATOM 2270 N N . ALA A 1 284 ? -41.320 12.190 40.792 1.00 92.38 284 ALA A N 1
ATOM 2271 C CA . ALA A 1 284 ? -42.763 12.004 40.665 1.00 92.38 284 ALA A CA 1
ATOM 2272 C C . ALA A 1 284 ? -43.240 10.649 41.225 1.00 92.38 284 ALA A C 1
ATOM 2274 O O . ALA A 1 284 ? -44.418 10.306 41.099 1.00 92.38 284 ALA A O 1
ATOM 2275 N N . ASN A 1 285 ? -42.354 9.895 41.887 1.00 93.88 285 ASN A N 1
ATOM 2276 C CA . ASN A 1 285 ? -42.595 8.573 42.459 1.00 93.88 285 ASN A CA 1
ATOM 2277 C C . ASN A 1 285 ? -42.923 7.481 41.426 1.00 93.88 285 ASN A C 1
ATOM 2279 O O . ASN A 1 285 ? -43.481 6.438 41.784 1.00 93.88 285 ASN A O 1
ATOM 2283 N N . LEU A 1 286 ? -42.584 7.690 40.152 1.00 95.75 286 LEU A N 1
ATOM 2284 C CA . LEU A 1 286 ? -42.741 6.689 39.104 1.00 95.75 286 LEU A CA 1
ATOM 2285 C C . LEU A 1 286 ? -41.594 5.688 39.163 1.00 95.75 286 LEU A C 1
ATOM 2287 O O . LEU A 1 286 ? -40.427 6.067 39.207 1.00 95.75 286 LEU A O 1
ATOM 2291 N N . ILE A 1 287 ? -41.926 4.398 39.125 1.00 96.94 287 ILE A N 1
ATOM 2292 C CA . ILE A 1 287 ? -40.933 3.324 39.098 1.00 96.94 287 ILE A CA 1
ATOM 2293 C C . ILE A 1 287 ? -40.211 3.332 37.751 1.00 96.94 287 ILE A C 1
ATOM 2295 O O . ILE A 1 287 ? -40.807 3.048 36.718 1.00 96.94 287 ILE A O 1
ATOM 2299 N N . LEU A 1 288 ? -38.916 3.621 37.764 1.00 94.75 288 LEU A N 1
ATOM 2300 C CA . LEU A 1 288 ? -38.043 3.579 36.593 1.00 94.75 288 LEU A CA 1
ATOM 2301 C C . LEU A 1 288 ? -37.409 2.200 36.412 1.00 94.75 288 LEU A C 1
ATOM 2303 O O . LEU A 1 288 ? -37.294 1.702 35.294 1.00 94.75 288 LEU A O 1
ATOM 2307 N N . GLU A 1 289 ? -36.996 1.572 37.513 1.00 94.75 289 GLU A N 1
ATOM 2308 C CA . GLU A 1 289 ? -36.375 0.250 37.501 1.00 94.75 289 GLU A CA 1
ATOM 2309 C C . GLU A 1 289 ? -36.879 -0.590 38.678 1.00 94.75 289 GLU A C 1
ATOM 2311 O O . GLU A 1 289 ? -37.178 -0.065 39.747 1.00 94.75 289 GLU A O 1
ATOM 2316 N N . ALA A 1 290 ? -36.969 -1.902 38.475 1.00 96.00 290 ALA A N 1
ATOM 2317 C CA . ALA A 1 290 ? -37.335 -2.871 39.498 1.00 96.00 290 ALA A CA 1
ATOM 2318 C C . ALA A 1 290 ? -36.495 -4.131 39.304 1.00 96.00 290 ALA A C 1
ATOM 2320 O O . ALA A 1 290 ? -36.364 -4.608 38.169 1.00 96.00 290 ALA A O 1
ATOM 2321 N N . ASN A 1 291 ? -35.926 -4.659 40.384 1.00 95.56 291 ASN A N 1
ATOM 2322 C CA . ASN A 1 291 ? -35.229 -5.937 40.332 1.00 95.56 291 ASN A CA 1
ATOM 2323 C C . ASN A 1 291 ? -36.206 -7.125 40.406 1.00 95.56 291 ASN A C 1
ATOM 2325 O O . ASN A 1 291 ? -37.408 -6.956 40.639 1.00 95.56 291 ASN A O 1
ATOM 2329 N N . LEU A 1 292 ? -35.696 -8.341 40.182 1.00 94.75 292 LEU A N 1
ATOM 2330 C CA . LEU A 1 292 ? -36.537 -9.543 40.128 1.00 94.75 292 LEU A CA 1
ATOM 2331 C C . LEU A 1 292 ? -37.252 -9.807 41.454 1.00 94.75 292 LEU A C 1
ATOM 2333 O O . LEU A 1 292 ? -38.428 -10.170 41.440 1.00 94.75 292 LEU A O 1
ATOM 2337 N N . LEU A 1 293 ? -36.587 -9.574 42.589 1.00 95.94 293 LEU A N 1
ATOM 2338 C CA . LEU A 1 293 ? -37.216 -9.800 43.884 1.00 95.94 293 LEU A CA 1
ATOM 2339 C C . LEU A 1 293 ? -38.361 -8.816 44.148 1.00 95.94 293 LEU A C 1
ATOM 2341 O O . LEU A 1 293 ? -39.430 -9.251 44.562 1.00 95.94 293 LEU A O 1
ATOM 2345 N N . ALA A 1 294 ? -38.206 -7.522 43.844 1.00 96.00 294 ALA A N 1
ATOM 2346 C CA . ALA A 1 294 ? -39.291 -6.544 43.979 1.00 96.00 294 ALA A CA 1
ATOM 2347 C C . ALA A 1 294 ? -40.499 -6.894 43.089 1.00 96.00 294 ALA A C 1
ATOM 2349 O O . ALA A 1 294 ? -41.649 -6.813 43.527 1.00 96.00 294 ALA A O 1
ATOM 2350 N N . SER A 1 295 ? -40.237 -7.349 41.859 1.00 95.38 295 SER A N 1
ATOM 2351 C CA . SER A 1 295 ? -41.257 -7.866 40.940 1.00 95.38 295 SER A CA 1
ATOM 2352 C C . SER A 1 295 ? -41.995 -9.080 41.523 1.00 95.38 295 SER A C 1
ATOM 2354 O O . SER A 1 295 ? -43.229 -9.116 41.503 1.00 95.38 295 SER A O 1
ATOM 2356 N N . GLY A 1 296 ? -41.264 -10.030 42.115 1.00 93.94 296 GLY A N 1
ATOM 2357 C CA . GLY A 1 296 ? -41.826 -11.204 42.789 1.00 93.94 296 GLY A CA 1
ATOM 2358 C C . GLY A 1 296 ? -42.647 -10.859 44.037 1.00 93.94 296 GLY A C 1
ATOM 2359 O O . GLY A 1 296 ? -43.783 -11.318 44.167 1.00 93.94 296 GLY A O 1
ATOM 2360 N N . LEU A 1 297 ? -42.119 -9.995 44.912 1.00 94.38 297 LEU A N 1
ATOM 2361 C CA . LEU A 1 297 ? -42.785 -9.534 46.137 1.00 94.38 297 LEU A CA 1
ATOM 2362 C C . LEU A 1 297 ? -44.138 -8.879 45.835 1.00 94.38 297 LEU A C 1
ATOM 2364 O O . LEU A 1 297 ? -45.138 -9.204 46.473 1.00 94.38 297 LEU A O 1
ATOM 2368 N N . LEU A 1 298 ? -44.186 -8.006 44.825 1.00 94.56 298 LEU A N 1
ATOM 2369 C CA . LEU A 1 298 ? -45.419 -7.349 44.381 1.00 94.56 298 LEU A CA 1
ATOM 2370 C C . LEU A 1 298 ? -46.311 -8.262 43.518 1.00 94.56 298 LEU A C 1
ATOM 2372 O O . LEU A 1 298 ? -47.487 -7.962 43.305 1.00 94.56 298 LEU A O 1
ATOM 2376 N N . SER A 1 299 ? -45.780 -9.386 43.027 1.00 95.38 299 SER A N 1
ATOM 2377 C CA . SER A 1 299 ? -46.461 -10.308 42.106 1.00 95.38 299 SER A CA 1
ATOM 2378 C C . SER A 1 299 ? -46.891 -9.645 40.786 1.00 95.38 299 SER A C 1
ATOM 2380 O O . SER A 1 299 ? -47.914 -9.991 40.190 1.00 95.38 299 SER A O 1
ATOM 2382 N N . TYR A 1 300 ? -46.087 -8.690 40.311 1.00 95.69 300 TYR A N 1
ATOM 2383 C CA . TYR A 1 300 ? -46.253 -8.028 39.016 1.00 95.69 300 TYR A CA 1
ATOM 2384 C C . TYR A 1 300 ? -45.033 -8.290 38.134 1.00 95.69 300 TYR A C 1
ATOM 2386 O O . TYR A 1 300 ? -43.917 -8.071 38.602 1.00 95.69 300 TYR A O 1
ATOM 2394 N N . PRO A 1 301 ? -45.211 -8.657 36.851 1.00 93.88 301 PRO A N 1
ATOM 2395 C CA . PRO A 1 301 ? -44.140 -8.589 35.860 1.00 93.88 301 PRO A CA 1
ATOM 2396 C C . PRO A 1 301 ? -43.500 -7.198 35.842 1.00 93.88 301 PRO A C 1
ATOM 2398 O O . PRO A 1 301 ? -44.216 -6.196 35.921 1.00 93.88 301 PRO A O 1
ATOM 2401 N N . ARG A 1 302 ? -42.170 -7.137 35.701 1.00 93.31 302 ARG A N 1
ATOM 2402 C CA . ARG A 1 302 ? -41.398 -5.882 35.720 1.00 93.31 302 ARG A CA 1
ATOM 2403 C C . ARG A 1 302 ? -41.991 -4.814 34.801 1.00 93.31 302 ARG A C 1
ATOM 2405 O O . ARG A 1 302 ? -42.194 -3.691 35.247 1.00 93.31 302 ARG A O 1
ATOM 2412 N N . ASP A 1 303 ? -42.345 -5.171 33.571 1.00 93.75 303 ASP A N 1
ATOM 2413 C CA . ASP A 1 303 ? -42.864 -4.229 32.568 1.00 93.75 303 ASP A CA 1
ATOM 2414 C C . ASP A 1 303 ? -44.186 -3.557 32.985 1.00 93.75 303 ASP A C 1
ATOM 2416 O O . ASP A 1 303 ? -44.509 -2.473 32.507 1.00 93.75 303 ASP A O 1
ATOM 2420 N N . LEU A 1 304 ? -44.945 -4.170 33.905 1.00 94.88 304 LEU A N 1
ATOM 2421 C CA . LEU A 1 304 ? -46.174 -3.595 34.467 1.00 94.88 304 LEU A CA 1
ATOM 2422 C C . LEU A 1 304 ? -45.929 -2.723 35.703 1.00 94.88 304 LEU A C 1
ATOM 2424 O O . LEU A 1 304 ? -46.829 -1.979 36.095 1.00 94.88 304 LEU A O 1
ATOM 2428 N N . LEU A 1 305 ? -44.748 -2.823 36.316 1.00 95.00 305 LEU A N 1
ATOM 2429 C CA . LEU A 1 305 ? -44.310 -1.943 37.400 1.00 95.00 305 LEU A CA 1
ATOM 2430 C C . LEU A 1 305 ? -43.712 -0.648 36.852 1.00 95.00 305 LEU A C 1
ATOM 2432 O O . LEU A 1 305 ? -43.952 0.412 37.425 1.00 95.00 305 LEU A O 1
ATOM 2436 N N . ILE A 1 306 ? -42.962 -0.722 35.747 1.00 96.81 306 ILE A N 1
ATOM 2437 C CA . ILE A 1 306 ? -42.289 0.449 35.176 1.00 96.81 306 ILE A CA 1
ATOM 2438 C C . ILE A 1 306 ? -43.312 1.529 34.786 1.00 96.81 306 ILE A C 1
ATOM 2440 O O . ILE A 1 306 ? -44.394 1.250 34.265 1.00 96.81 306 ILE A O 1
ATOM 2444 N N . ASN A 1 307 ? -42.965 2.785 35.065 1.00 95.62 307 ASN A N 1
ATOM 2445 C CA . ASN A 1 307 ? -43.784 3.985 34.903 1.00 95.62 307 ASN A CA 1
ATOM 2446 C C . ASN A 1 307 ? -45.102 3.971 35.692 1.00 95.62 307 ASN A C 1
ATOM 2448 O O . ASN A 1 307 ? -46.027 4.723 35.371 1.00 95.62 307 ASN A O 1
ATOM 2452 N N . LYS A 1 308 ? -45.229 3.127 36.723 1.00 97.00 308 LYS A N 1
ATOM 2453 C CA . LYS A 1 308 ? -46.339 3.207 37.676 1.00 97.00 308 LYS A CA 1
ATOM 2454 C C . LYS A 1 308 ? -45.902 3.939 38.942 1.00 97.00 308 LYS A C 1
ATOM 2456 O O . LYS A 1 308 ? -44.775 3.744 39.390 1.00 97.00 308 LYS A O 1
ATOM 2461 N N . PRO A 1 309 ? -46.783 4.760 39.536 1.00 96.50 309 PRO A N 1
ATOM 2462 C CA . PRO A 1 309 ? -46.479 5.425 40.792 1.00 96.50 309 PRO A CA 1
ATOM 2463 C C . PRO A 1 309 ? -46.399 4.393 41.919 1.00 96.50 309 PRO A C 1
ATOM 2465 O O . PRO A 1 309 ? -47.357 3.643 42.129 1.00 96.50 309 PRO A O 1
ATOM 2468 N N . LEU A 1 310 ? -45.295 4.379 42.671 1.00 96.38 310 LEU A N 1
ATOM 2469 C CA . LEU A 1 310 ? -45.102 3.468 43.803 1.00 96.38 310 LEU A CA 1
ATOM 2470 C C . LEU A 1 310 ? -46.267 3.505 44.819 1.00 96.38 310 LEU A C 1
ATOM 2472 O O . LEU A 1 310 ? -46.733 2.426 45.187 1.00 96.38 310 LEU A O 1
ATOM 2476 N N . PRO A 1 311 ? -46.851 4.672 45.181 1.00 96.12 311 PRO A N 1
ATOM 2477 C CA . PRO A 1 311 ? -48.030 4.751 46.055 1.00 96.12 311 PRO A CA 1
ATOM 2478 C C . PRO A 1 311 ? -49.218 3.870 45.656 1.00 96.12 311 PRO A C 1
ATOM 2480 O O . PRO A 1 311 ? -50.036 3.527 46.507 1.00 96.12 311 PRO A O 1
ATOM 2483 N N . ARG A 1 312 ? -49.340 3.472 44.381 1.00 94.81 312 ARG A N 1
ATOM 2484 C CA . ARG A 1 312 ? -50.394 2.554 43.921 1.00 94.81 312 ARG A CA 1
ATOM 2485 C C . ARG A 1 312 ? -50.294 1.169 44.564 1.00 94.81 312 ARG A C 1
ATOM 2487 O O . ARG A 1 312 ? -51.313 0.499 44.698 1.00 94.81 312 ARG A O 1
ATOM 2494 N N . PHE A 1 313 ? -49.091 0.755 44.943 1.00 95.50 313 PHE A N 1
ATOM 2495 C CA . PHE A 1 313 ? -48.809 -0.551 45.531 1.00 95.50 313 PHE A CA 1
ATOM 2496 C C . PHE A 1 313 ? -48.759 -0.508 47.063 1.00 95.50 313 PHE A C 1
ATOM 2498 O O . PHE A 1 313 ? -48.423 -1.510 47.678 1.00 95.50 313 PHE A O 1
ATOM 2505 N N . LEU A 1 314 ? -49.093 0.623 47.693 1.00 95.25 314 LEU A N 1
ATOM 2506 C CA . LEU A 1 314 ? -49.214 0.742 49.145 1.00 95.25 314 LEU A CA 1
ATOM 2507 C C . LEU A 1 314 ? -50.677 0.603 49.575 1.00 95.25 314 LEU A C 1
ATOM 2509 O O . LEU A 1 314 ? -51.590 1.100 48.906 1.00 95.25 314 LEU A O 1
ATOM 2513 N N . LEU A 1 315 ? -50.900 -0.023 50.733 1.00 95.31 315 LEU A N 1
ATOM 2514 C CA . LEU A 1 315 ? -52.206 -0.008 51.388 1.00 95.31 315 LEU A CA 1
ATOM 2515 C C . LEU A 1 315 ? -52.582 1.438 51.767 1.00 95.31 315 LEU A C 1
ATOM 2517 O O . LEU A 1 315 ? -51.713 2.243 52.101 1.00 95.31 315 LEU A O 1
ATOM 2521 N N . GLN A 1 316 ? -53.873 1.779 51.694 1.00 92.94 316 GLN A N 1
ATOM 2522 C CA . GLN A 1 316 ? -54.362 3.163 51.773 1.00 92.94 316 GLN A CA 1
ATOM 2523 C C . GLN A 1 316 ? -53.839 3.937 52.997 1.00 92.94 316 GLN A C 1
ATOM 2525 O O . GLN A 1 316 ? -53.431 5.085 52.848 1.00 92.94 316 GLN A O 1
ATOM 2530 N N . GLU A 1 317 ? -53.793 3.296 54.165 1.00 94.06 317 GLU A N 1
ATOM 2531 C CA . GLU A 1 317 ? -53.338 3.884 55.435 1.00 94.06 317 GLU A CA 1
ATOM 2532 C C . GLU A 1 317 ? -51.837 4.244 55.470 1.00 94.06 317 GLU A C 1
ATOM 2534 O O . GLU A 1 317 ? -51.429 5.084 56.264 1.00 94.06 317 GLU A O 1
ATOM 2539 N N . TYR A 1 318 ? -51.013 3.671 54.582 1.00 94.31 318 TYR A N 1
ATOM 2540 C CA . TYR A 1 318 ? -49.565 3.927 54.526 1.00 94.31 318 TYR A CA 1
ATOM 2541 C C . TYR A 1 318 ? -49.152 4.936 53.446 1.00 94.31 318 TYR A C 1
ATOM 2543 O O . TYR A 1 318 ? -47.997 5.365 53.421 1.00 94.31 318 TYR A O 1
ATOM 2551 N N . LYS A 1 319 ? -50.063 5.331 52.545 1.00 93.94 319 LYS A N 1
ATOM 2552 C CA . LYS A 1 319 ? -49.732 6.218 51.414 1.00 93.94 319 LYS A CA 1
ATOM 2553 C C . LYS A 1 319 ? -49.244 7.591 51.868 1.00 93.94 319 LYS A C 1
ATOM 2555 O O . LYS A 1 319 ? -48.268 8.093 51.322 1.00 93.94 319 LYS A O 1
ATOM 2560 N N . GLU A 1 320 ? -49.906 8.187 52.857 1.00 92.69 320 GLU A N 1
ATOM 2561 C CA . GLU A 1 320 ? -49.561 9.521 53.362 1.00 92.69 320 GLU A CA 1
ATOM 2562 C C . GLU A 1 320 ? -48.205 9.520 54.081 1.00 92.69 320 GLU A C 1
ATOM 2564 O O . GLU A 1 320 ? -47.360 10.369 53.804 1.00 92.69 320 GLU A O 1
ATOM 2569 N N . ILE A 1 321 ? -47.957 8.498 54.909 1.00 90.88 321 ILE A N 1
ATOM 2570 C CA . ILE A 1 321 ? -46.680 8.287 55.608 1.00 90.88 321 ILE A CA 1
ATOM 2571 C C . ILE A 1 321 ? -45.527 8.192 54.599 1.00 90.88 321 ILE A C 1
ATOM 2573 O O . ILE A 1 321 ? -44.509 8.866 54.746 1.00 90.88 321 ILE A O 1
ATOM 2577 N N . TYR A 1 322 ? -45.703 7.394 53.542 1.00 94.38 322 TYR A N 1
ATOM 2578 C CA . TYR A 1 322 ? -44.709 7.250 52.481 1.00 94.38 322 TYR A CA 1
ATOM 2579 C C . TYR A 1 322 ? -44.465 8.559 51.715 1.00 94.38 322 TYR A C 1
ATOM 2581 O O . TYR A 1 322 ? -43.315 8.922 51.476 1.00 94.38 322 TYR A O 1
ATOM 2589 N N . LEU A 1 323 ? -45.524 9.278 51.323 1.00 93.06 323 LEU A N 1
ATOM 2590 C CA . LEU A 1 323 ? -45.393 10.521 50.555 1.00 93.06 323 LEU A CA 1
ATOM 2591 C C . LEU A 1 323 ? -44.667 11.607 51.358 1.00 93.06 323 LEU A C 1
ATOM 2593 O O . LEU A 1 323 ? -43.826 12.314 50.803 1.00 93.06 323 LEU A O 1
ATOM 2597 N N . LEU A 1 324 ? -44.946 11.705 52.662 1.00 91.75 324 LEU A N 1
ATOM 2598 C CA . LEU A 1 324 ? -44.219 12.591 53.571 1.00 91.75 324 LEU A CA 1
ATOM 2599 C C . LEU A 1 324 ? -42.733 12.217 53.643 1.00 91.75 324 LEU A C 1
ATOM 2601 O O . LEU A 1 324 ? -41.885 13.093 53.480 1.00 91.75 324 LEU A O 1
ATOM 2605 N N . ALA A 1 325 ? -42.416 10.930 53.806 1.00 91.44 325 ALA A N 1
ATOM 2606 C CA . ALA A 1 325 ? -41.036 10.443 53.850 1.00 91.44 325 ALA A CA 1
ATOM 2607 C C . ALA A 1 325 ? -40.279 10.685 52.528 1.00 91.44 325 ALA A C 1
ATOM 2609 O O . ALA A 1 325 ? -39.148 11.166 52.535 1.00 91.44 325 ALA A O 1
ATOM 2610 N N . SER A 1 326 ? -40.909 10.412 51.380 1.00 91.94 326 SER A N 1
ATOM 2611 C CA . SER A 1 326 ? -40.334 10.673 50.052 1.00 91.94 326 SER A CA 1
ATOM 2612 C C . SER A 1 326 ? -40.053 12.164 49.840 1.00 91.94 326 SER A C 1
ATOM 2614 O O . SER A 1 326 ? -38.975 12.525 49.365 1.00 91.94 326 SER A O 1
ATOM 2616 N N . LYS A 1 327 ? -40.981 13.038 50.248 1.00 90.75 327 LYS A N 1
ATOM 2617 C CA . LYS A 1 327 ? -40.807 14.492 50.166 1.00 90.75 327 LYS A CA 1
ATOM 2618 C C . LYS A 1 327 ? -39.655 14.978 51.054 1.00 90.75 327 LYS A C 1
ATOM 2620 O O . LYS A 1 327 ? -38.780 15.689 50.567 1.00 90.75 327 LYS A O 1
ATOM 2625 N N . GLN A 1 328 ? -39.608 14.547 52.317 1.00 90.12 328 GLN A N 1
ATOM 2626 C CA . GLN A 1 328 ? -38.533 14.905 53.253 1.00 90.12 328 GLN A CA 1
ATOM 2627 C C . GLN A 1 328 ? -37.156 14.430 52.773 1.00 90.12 328 GLN A C 1
ATOM 2629 O O . GLN A 1 328 ? -36.170 15.155 52.919 1.00 90.12 328 GLN A O 1
ATOM 2634 N N . LEU A 1 329 ? -37.084 13.255 52.141 1.00 90.50 329 LEU A N 1
ATOM 2635 C CA . LEU A 1 329 ? -35.853 12.758 51.533 1.00 90.50 329 LEU A CA 1
ATOM 2636 C C . LEU A 1 329 ? -35.387 13.644 50.365 1.00 90.50 329 LEU A C 1
ATOM 2638 O O . LEU A 1 329 ? -34.196 13.935 50.255 1.00 90.50 329 LEU A O 1
ATOM 2642 N N . LEU A 1 330 ? -36.298 14.092 49.496 1.00 87.44 330 LEU A N 1
ATOM 2643 C CA . LEU A 1 330 ? -35.953 14.945 48.350 1.00 87.44 330 LEU A CA 1
ATOM 2644 C C . LEU A 1 330 ? -35.557 16.370 48.762 1.00 87.44 330 LEU A C 1
ATOM 2646 O O . LEU A 1 330 ? -34.642 16.942 48.155 1.00 87.44 330 LEU A O 1
ATOM 2650 N N . GLU A 1 331 ? -36.227 16.928 49.774 1.00 87.00 331 GLU A N 1
ATOM 2651 C CA . GLU A 1 331 ? -36.004 18.288 50.281 1.00 87.00 331 GLU A CA 1
ATOM 2652 C C . GLU A 1 331 ? -34.760 18.372 51.174 1.00 87.00 331 GLU A C 1
ATOM 2654 O O . GLU A 1 331 ? -33.896 19.218 50.945 1.00 87.00 331 GLU A O 1
ATOM 2659 N N . ASN A 1 332 ? -34.634 17.461 52.143 1.00 85.25 332 ASN A N 1
ATOM 2660 C CA . ASN A 1 332 ? -33.669 17.576 53.241 1.00 85.25 332 ASN A CA 1
ATOM 2661 C C . ASN A 1 332 ? -32.628 16.445 53.265 1.00 85.25 332 ASN A C 1
ATOM 2663 O O . ASN A 1 332 ? -31.737 16.456 54.111 1.00 85.25 332 ASN A O 1
ATOM 2667 N N . GLY A 1 333 ? -32.729 15.452 52.372 1.00 81.25 333 GLY A N 1
ATOM 2668 C CA . GLY A 1 333 ? -31.793 14.323 52.310 1.00 81.25 333 GLY A CA 1
ATOM 2669 C C . GLY A 1 333 ? -31.931 13.319 53.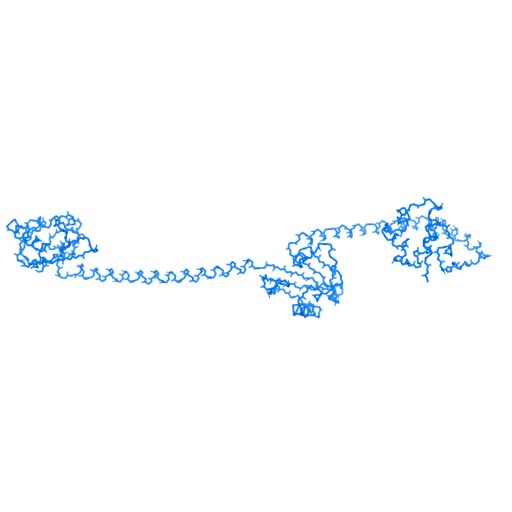458 1.00 81.25 333 GLY A C 1
ATOM 2670 O O . GLY A 1 333 ? -31.046 12.488 53.648 1.00 81.25 333 GLY A O 1
ATOM 2671 N N . VAL A 1 334 ? -33.017 13.388 54.233 1.00 80.50 334 VAL A N 1
ATOM 2672 C CA . VAL A 1 334 ? -33.231 12.522 55.399 1.00 80.50 334 VAL A CA 1
ATOM 2673 C C . VAL A 1 334 ? -33.604 11.116 54.936 1.00 80.50 334 VAL A C 1
ATOM 2675 O O . VAL A 1 334 ? -34.644 10.915 54.315 1.00 80.50 334 VAL A O 1
ATOM 2678 N N . HIS A 1 335 ? -32.749 10.140 55.247 1.00 81.69 335 HIS A N 1
ATOM 2679 C CA . HIS A 1 335 ? -33.035 8.725 55.025 1.00 81.69 335 HIS A CA 1
ATOM 2680 C C . HIS A 1 335 ? -34.203 8.272 55.907 1.00 81.69 335 HIS A C 1
ATOM 2682 O O . HIS A 1 335 ? -34.214 8.527 57.113 1.00 81.69 335 HIS A O 1
ATOM 2688 N N . HIS A 1 336 ? -35.152 7.550 55.314 1.00 86.81 336 HIS A N 1
ATOM 2689 C CA . HIS A 1 336 ? -36.314 7.020 56.020 1.00 86.81 336 HIS A CA 1
ATOM 2690 C C . HIS A 1 336 ? -36.378 5.507 55.900 1.00 86.81 336 HIS A C 1
ATOM 2692 O O . HIS A 1 336 ? -36.336 4.971 54.798 1.00 86.81 336 HIS A O 1
ATOM 2698 N N . GLU A 1 337 ? -36.558 4.836 57.033 1.00 92.56 337 GLU A N 1
ATOM 2699 C CA . GLU A 1 337 ? -36.847 3.408 57.110 1.00 92.56 337 GLU A CA 1
ATOM 2700 C C . GLU A 1 337 ? -38.123 3.201 57.924 1.00 92.56 337 GLU A C 1
ATOM 2702 O O . GLU A 1 337 ? -38.282 3.765 59.008 1.00 92.56 337 GLU A O 1
ATOM 2707 N N . SER A 1 338 ? -39.071 2.441 57.380 1.00 91.88 338 SER A N 1
ATOM 2708 C CA . SER A 1 338 ? -40.368 2.233 58.021 1.00 91.88 338 SER A CA 1
ATOM 2709 C C . SER A 1 338 ? -40.993 0.893 57.649 1.00 91.88 338 SER A C 1
ATOM 2711 O O . SER A 1 338 ? -40.799 0.371 56.551 1.00 91.88 338 SER A O 1
ATOM 2713 N N . LYS A 1 339 ? -41.779 0.339 58.578 1.00 94.69 339 LYS A N 1
ATOM 2714 C CA . LYS A 1 339 ? -42.622 -0.834 58.332 1.00 94.69 339 LYS A CA 1
ATOM 2715 C C . LYS A 1 339 ? -43.904 -0.404 57.641 1.00 94.69 339 LYS A C 1
ATOM 2717 O O . LYS A 1 339 ? -44.697 0.327 58.233 1.00 94.69 339 LYS A O 1
ATOM 2722 N N . ILE A 1 340 ? -44.129 -0.895 56.428 1.00 94.88 340 ILE A N 1
ATOM 2723 C CA . ILE A 1 340 ? -45.309 -0.551 55.631 1.00 94.88 340 ILE A CA 1
ATOM 2724 C C . ILE A 1 340 ? -45.977 -1.794 55.044 1.00 94.88 340 ILE A C 1
ATOM 2726 O O . ILE A 1 340 ? -45.323 -2.817 54.829 1.00 94.88 340 ILE A O 1
ATOM 2730 N N . LYS A 1 341 ? -47.280 -1.712 54.749 1.00 95.38 341 LYS A N 1
ATOM 2731 C CA . LYS A 1 341 ? -47.983 -2.767 54.005 1.00 95.38 341 LYS A CA 1
ATOM 2732 C C . LYS A 1 341 ? -48.041 -2.465 52.509 1.00 95.38 341 LYS A C 1
ATOM 2734 O O . LYS A 1 341 ? -48.612 -1.452 52.096 1.00 95.38 341 LYS A O 1
ATOM 2739 N N . LEU A 1 342 ? -47.513 -3.389 51.710 1.00 95.62 342 LEU A N 1
ATOM 2740 C CA . LEU A 1 342 ? -47.613 -3.385 50.251 1.00 95.62 342 LEU A CA 1
ATOM 2741 C C . LEU A 1 342 ? -48.765 -4.277 49.777 1.00 95.62 342 LEU A C 1
ATOM 2743 O O . LEU A 1 342 ? -49.095 -5.271 50.422 1.00 95.62 342 LEU A O 1
ATOM 2747 N N . LEU A 1 343 ? -49.359 -3.918 48.641 1.00 95.38 343 LEU A N 1
ATOM 2748 C CA . LEU A 1 343 ? -50.421 -4.637 47.944 1.00 95.38 343 LEU A CA 1
ATOM 2749 C C . LEU A 1 343 ? -49.838 -5.463 46.795 1.00 95.38 343 LEU A C 1
ATOM 2751 O O . LEU A 1 343 ? -49.140 -4.937 45.924 1.00 95.38 343 LEU A O 1
ATOM 2755 N N . LYS A 1 344 ? -50.177 -6.749 46.764 1.00 94.44 344 LYS A N 1
ATOM 2756 C CA . LYS A 1 344 ? -49.879 -7.646 45.648 1.00 94.44 344 LYS A CA 1
ATOM 2757 C C . LYS A 1 344 ? -50.900 -7.493 44.526 1.00 94.44 344 LYS A C 1
ATOM 2759 O O . LYS A 1 344 ? -51.980 -6.926 44.700 1.00 94.44 344 LYS A O 1
ATOM 2764 N N . LYS A 1 345 ? -50.577 -8.049 43.357 1.00 91.31 345 LYS A N 1
ATOM 2765 C CA . LYS A 1 345 ? -51.488 -8.090 42.201 1.00 91.31 345 LYS A CA 1
ATOM 2766 C C . LYS A 1 345 ? -52.822 -8.792 42.480 1.00 91.31 345 LYS A C 1
ATOM 2768 O O . LYS A 1 345 ? -53.830 -8.400 41.903 1.00 91.31 345 LYS A O 1
ATOM 2773 N N . ASP A 1 346 ? -52.832 -9.797 43.351 1.00 91.06 346 ASP A N 1
ATOM 2774 C CA . ASP A 1 346 ? -54.035 -10.541 43.755 1.00 91.06 346 ASP A CA 1
ATOM 2775 C C . ASP A 1 346 ? -54.916 -9.795 44.782 1.00 91.06 346 ASP A C 1
ATOM 2777 O O . ASP A 1 346 ? -55.961 -10.304 45.179 1.00 91.06 346 ASP A O 1
ATOM 2781 N N . GLY A 1 347 ? -54.517 -8.588 45.203 1.00 88.19 347 GLY A N 1
ATOM 2782 C CA . GLY A 1 347 ? -55.232 -7.771 46.185 1.00 88.19 347 GLY A CA 1
ATOM 2783 C C . GLY A 1 347 ? -54.869 -8.063 47.644 1.00 88.19 347 GLY A C 1
ATOM 2784 O O . GLY A 1 347 ? -55.296 -7.322 48.528 1.00 88.19 347 GLY A O 1
ATOM 2785 N N . THR A 1 348 ? -54.057 -9.088 47.919 1.00 93.62 348 THR A N 1
ATOM 2786 C CA . THR A 1 348 ? -53.557 -9.359 49.273 1.00 93.62 348 THR A CA 1
ATOM 2787 C C . THR A 1 348 ? -52.487 -8.348 49.688 1.00 93.62 348 THR A C 1
ATOM 2789 O O . THR A 1 348 ? -51.805 -7.755 48.850 1.00 93.62 348 THR A O 1
ATOM 2792 N N . SER A 1 349 ? -52.325 -8.140 50.999 1.00 94.38 349 SER A N 1
ATOM 2793 C CA . SER A 1 349 ? -51.297 -7.245 51.544 1.00 94.38 349 SER A CA 1
ATOM 2794 C C . SER A 1 349 ? -50.265 -7.989 52.381 1.00 94.38 349 SER A C 1
ATOM 2796 O O . SER A 1 349 ? -50.624 -8.922 53.100 1.00 94.38 349 SER A O 1
ATOM 2798 N N . PHE A 1 350 ? -49.016 -7.530 52.368 1.00 95.19 350 PHE A N 1
ATOM 2799 C CA . PHE A 1 350 ? -47.946 -8.043 53.226 1.00 95.19 350 PHE A CA 1
ATOM 2800 C C . PHE A 1 350 ? -47.150 -6.897 53.851 1.00 95.19 350 PHE A C 1
ATOM 2802 O O . PHE A 1 350 ? -47.008 -5.830 53.256 1.00 95.19 350 PHE A O 1
ATOM 2809 N N . LEU A 1 351 ? -46.667 -7.118 55.073 1.00 96.19 351 LEU A N 1
ATOM 2810 C CA . LEU A 1 351 ? -45.837 -6.168 55.810 1.00 96.19 351 LEU A CA 1
ATOM 2811 C C . LEU A 1 351 ? -44.371 -6.337 55.390 1.00 96.19 351 LEU A C 1
ATOM 2813 O O . LEU A 1 351 ? -43.894 -7.468 55.323 1.00 96.19 351 LEU A O 1
ATOM 2817 N N . ILE A 1 352 ? -43.669 -5.233 55.138 1.00 95.69 352 ILE A N 1
ATOM 2818 C CA . ILE A 1 352 ? -42.249 -5.224 54.765 1.00 95.69 352 ILE A CA 1
ATOM 2819 C C . ILE A 1 352 ? -41.529 -4.021 55.380 1.00 95.69 352 ILE A C 1
ATOM 2821 O O . ILE A 1 352 ? -42.168 -2.999 55.656 1.00 95.69 352 ILE A O 1
ATOM 2825 N N . ASN A 1 353 ? -40.214 -4.124 55.585 1.00 95.81 353 ASN A N 1
ATOM 2826 C CA . ASN A 1 353 ? -39.395 -2.950 55.869 1.00 95.81 353 ASN A CA 1
ATOM 2827 C C . ASN A 1 353 ? -39.049 -2.266 54.544 1.00 95.81 353 ASN A C 1
ATOM 2829 O O . ASN A 1 353 ? -38.500 -2.888 53.634 1.00 95.81 353 ASN A O 1
ATOM 2833 N N . MET A 1 354 ? -39.395 -0.986 54.432 1.00 96.19 354 MET A N 1
ATOM 2834 C CA . MET A 1 354 ? -39.032 -0.148 53.297 1.00 96.19 354 MET A CA 1
ATOM 2835 C C . MET A 1 354 ? -38.040 0.918 53.750 1.00 96.19 354 MET A C 1
ATOM 2837 O O . MET A 1 354 ? -38.353 1.689 54.660 1.00 96.19 354 MET A O 1
ATOM 2841 N N . SER A 1 355 ? -36.893 1.003 53.076 1.00 95.62 355 SER A N 1
ATOM 2842 C CA . SER A 1 355 ? -35.954 2.121 53.212 1.00 95.62 355 SER A CA 1
ATOM 2843 C C . SER A 1 355 ? -35.896 2.949 51.926 1.00 95.62 355 SER A C 1
ATOM 2845 O O . SER A 1 355 ? -35.907 2.406 50.818 1.00 95.62 355 SER A O 1
ATOM 2847 N N . LEU A 1 356 ? -35.860 4.273 52.087 1.00 95.00 356 LEU A N 1
ATOM 2848 C CA . LEU A 1 356 ? -35.759 5.260 51.017 1.00 95.00 356 LEU A CA 1
ATOM 2849 C C . LEU A 1 356 ? -34.409 5.972 51.109 1.00 95.00 356 LEU A C 1
ATOM 2851 O O . LEU A 1 356 ? -34.126 6.664 52.090 1.00 95.00 356 LEU A O 1
ATOM 2855 N N . THR A 1 357 ? -33.615 5.855 50.049 1.00 92.00 357 THR A N 1
ATOM 2856 C CA . THR A 1 357 ? -32.289 6.472 49.938 1.00 92.00 357 THR A CA 1
ATOM 2857 C C . THR A 1 357 ? -32.231 7.344 48.695 1.00 92.00 357 THR A C 1
ATOM 2859 O O . THR A 1 357 ? -32.623 6.915 47.611 1.00 92.00 357 THR A O 1
ATOM 2862 N N . SER A 1 358 ? -31.743 8.577 48.819 1.00 89.88 358 SER A N 1
ATOM 2863 C CA . SER A 1 358 ? -31.575 9.458 47.665 1.00 89.88 358 SER A CA 1
ATOM 2864 C C . SER A 1 358 ? -30.358 9.030 46.845 1.00 89.88 358 SER A C 1
ATOM 2866 O O . SER A 1 358 ? -29.321 8.632 47.375 1.00 89.88 358 SER A O 1
ATOM 2868 N N . MET A 1 359 ? -30.483 9.100 45.526 1.00 87.31 359 MET A N 1
ATOM 2869 C CA . MET A 1 359 ? -29.398 8.828 44.592 1.00 87.31 359 MET A CA 1
ATOM 2870 C C . MET A 1 359 ? -29.432 9.849 43.450 1.00 87.31 359 MET A C 1
ATOM 2872 O O . MET A 1 359 ? -30.461 10.462 43.166 1.00 87.31 359 MET A O 1
ATOM 2876 N N . GLN A 1 360 ? -28.302 10.049 42.780 1.00 81.44 360 GLN A N 1
ATOM 2877 C CA . GLN A 1 360 ? -28.203 10.938 41.622 1.00 81.44 360 GLN A CA 1
ATOM 2878 C C . GLN A 1 360 ? -27.676 10.159 40.423 1.00 81.44 360 GLN A C 1
ATOM 2880 O O . GLN A 1 360 ? -26.739 9.371 40.546 1.00 81.44 360 GLN A O 1
ATOM 2885 N N . ARG A 1 361 ? -28.271 10.388 39.249 1.00 73.81 361 ARG A N 1
ATOM 2886 C CA . ARG A 1 361 ? -27.805 9.829 37.975 1.00 73.81 361 ARG A CA 1
ATOM 2887 C C . ARG A 1 361 ? -27.522 10.987 37.019 1.00 73.81 361 ARG A C 1
ATOM 2889 O O . ARG A 1 361 ? -28.437 11.728 36.684 1.00 73.81 361 ARG A O 1
ATOM 2896 N N . ASN A 1 362 ? -26.262 11.129 36.600 1.00 57.06 362 ASN A N 1
ATOM 2897 C CA . ASN A 1 362 ? -25.782 12.125 35.630 1.00 57.06 362 ASN A CA 1
ATOM 2898 C C . ASN A 1 362 ? -26.247 13.574 35.899 1.00 57.06 362 ASN A C 1
ATOM 2900 O O . ASN A 1 362 ? -26.921 14.164 35.064 1.00 57.06 362 ASN A O 1
ATOM 2904 N N . ASN A 1 363 ? -25.871 14.138 37.052 1.00 56.59 363 ASN A N 1
ATOM 2905 C CA . ASN A 1 363 ? -25.944 15.566 37.421 1.00 56.59 363 ASN A CA 1
ATOM 2906 C C . ASN A 1 363 ? -27.285 16.333 37.304 1.00 56.59 363 ASN A C 1
ATOM 2908 O O . ASN A 1 363 ? -27.309 17.484 37.727 1.00 56.59 363 ASN A O 1
ATOM 2912 N N . GLU A 1 364 ? -28.394 15.753 36.825 1.00 59.47 364 GLU A N 1
ATOM 2913 C CA . GLU A 1 364 ? -29.617 16.541 36.548 1.00 59.47 364 GLU A CA 1
ATOM 2914 C C . GLU A 1 364 ? -30.927 16.023 37.167 1.00 59.47 364 GLU A C 1
ATOM 2916 O O . GLU A 1 364 ? -31.880 16.793 37.256 1.00 59.47 364 GLU A O 1
ATOM 2921 N N . LYS A 1 365 ? -31.021 14.767 37.634 1.00 73.00 365 LYS A N 1
ATOM 2922 C CA . LYS A 1 365 ? -32.257 14.243 38.261 1.00 73.00 365 LYS A CA 1
ATOM 2923 C C . LYS A 1 365 ? -31.985 13.550 39.590 1.00 73.00 365 LYS A C 1
ATOM 2925 O O . LYS A 1 365 ? -31.149 12.638 39.648 1.00 73.00 365 LYS A O 1
ATOM 2930 N N . LYS A 1 366 ? -32.710 13.945 40.647 1.00 85.12 366 LYS A N 1
ATOM 2931 C CA . LYS A 1 366 ? -32.731 13.186 41.901 1.00 85.12 366 LYS A CA 1
ATOM 2932 C C . LYS A 1 366 ? -33.591 11.946 41.682 1.00 85.12 366 LYS A C 1
ATOM 2934 O O . LYS A 1 366 ? -34.702 12.012 41.168 1.00 85.12 366 LYS A O 1
ATOM 2939 N N . LEU A 1 367 ? -33.057 10.798 42.056 1.00 91.88 367 LEU A N 1
ATOM 2940 C CA . LEU A 1 367 ? -33.769 9.530 42.062 1.00 91.88 367 LEU A CA 1
ATOM 2941 C C . LEU A 1 367 ? -33.832 9.028 43.502 1.00 91.88 367 LEU A C 1
ATOM 2943 O O . LEU A 1 367 ? -33.032 9.430 44.351 1.00 91.88 367 LEU A O 1
ATOM 2947 N N . ILE A 1 368 ? -34.767 8.132 43.779 1.00 93.38 368 ILE A N 1
ATOM 2948 C CA . ILE A 1 368 ? -34.869 7.469 45.075 1.00 93.38 368 ILE A CA 1
ATOM 2949 C C . ILE A 1 368 ? -34.677 5.971 44.846 1.00 93.38 368 ILE A C 1
ATOM 2951 O O . ILE A 1 368 ? -35.387 5.354 44.051 1.00 93.38 368 ILE A O 1
ATOM 2955 N N . LEU A 1 369 ? -33.706 5.393 45.548 1.00 94.12 369 LEU A N 1
ATOM 2956 C CA . LEU A 1 369 ? -33.575 3.955 45.710 1.00 94.12 369 LEU A CA 1
ATOM 2957 C C . LEU A 1 369 ? -34.486 3.521 46.856 1.00 94.12 369 LEU A C 1
ATOM 2959 O O . LEU A 1 369 ? -34.299 3.923 48.003 1.00 94.12 369 LEU A O 1
ATOM 2963 N N . VAL A 1 370 ? -35.450 2.676 46.530 1.00 95.69 370 VAL A N 1
ATOM 2964 C CA . VAL A 1 370 ? -36.343 2.027 47.481 1.00 95.69 370 VAL A CA 1
ATOM 2965 C C . VAL A 1 370 ? -35.858 0.602 47.688 1.00 95.69 370 VAL A C 1
ATOM 2967 O O . VAL A 1 370 ? -35.736 -0.167 46.731 1.00 95.69 370 VAL A O 1
ATOM 2970 N N . THR A 1 371 ? -35.588 0.252 48.937 1.00 96.38 371 THR A N 1
ATOM 2971 C CA . THR A 1 371 ? -35.136 -1.078 49.348 1.00 96.38 371 THR A CA 1
ATOM 2972 C C . THR A 1 371 ? -36.236 -1.776 50.146 1.00 96.38 371 THR A C 1
ATOM 2974 O O . THR A 1 371 ? -36.889 -1.150 50.978 1.00 96.38 371 THR A O 1
ATOM 2977 N N . LEU A 1 372 ? -36.480 -3.051 49.841 1.00 95.12 372 LEU A N 1
ATOM 2978 C CA . LEU A 1 372 ? -37.557 -3.879 50.383 1.00 95.12 372 LEU A CA 1
ATOM 2979 C C . LEU A 1 372 ? -36.952 -5.174 50.947 1.00 95.12 372 LEU A C 1
ATOM 2981 O O . LEU A 1 372 ? -36.519 -6.021 50.159 1.00 95.12 372 LEU A O 1
ATOM 2985 N N . PHE A 1 373 ? -36.898 -5.328 52.271 1.00 91.38 373 PHE A N 1
ATOM 2986 C CA . PHE A 1 373 ? -36.258 -6.476 52.936 1.00 91.38 373 PHE A CA 1
ATOM 2987 C C . PHE A 1 373 ? -37.006 -6.972 54.176 1.00 91.38 373 PHE A C 1
ATOM 2989 O O . PHE A 1 373 ? -37.844 -6.221 54.738 1.00 91.38 373 PHE A O 1
#

pLDDT: mean 86.69, std 12.66, range [39.44, 97.94]

Sequence (373 aa):
MKLYVEKLKACRKKKKTTSEELAVKMGITRSTLSLWENSKIVPSEFKIRMLAKILDVPINEISDLPPEKHLSETNLEPLRSSIKSLLEENKNESLNETHKLCSKIMFMHKELSDAKLIIKAMVSSLPLPLYIKGPNLRYLAANEAFLKNLSLNKNYDVIEKTDSDFFPVNEAKINEEMDKDVLSSGKSIMNKECFIPCSRKTKQGIISKIPILDSEGKTEGILCYYIDITERKLAEKLREKQQIELERQNKEIKTANAEVTAARSKYFDLFNLSPVGYLIIDEANLILEANLLASGLLSYPRDLLINKPLPRFLLQEYKEIYLLASKQLLENGVHHESKIKLLKKDGTSFLINMSLTSMQRNNEKKLILVTLF

Radius of gyration: 53.64 Å; chains: 1; bounding box: 103×47×139 Å

Foldseek 3Di:
DDFPLVLLVVLCVVVVHDLCRLCVQLVHHSVVSVCVNVVVDDDDPVSLVSSCVVSVHASVSGDPDDGDDDDDDDPCPVVVVVVVVVCVVCVPVVVVVVVVVVVVVVVVVVVVVVVVVVVLVVQQPDLWWKWKAFPVQATPDTYPNVCVLLVHDPPDDRGRPHCVVRFDPVVRVVVVVVQNCCQVVVDKDFQQWDADTPPPSQWIWTKIWHFDADPVRHGGIIMMIIDTCNVVVVVVVVVVVVVVVVVVVVVVVVVVVVVVVVVVVVCLCCFQVDPKWKFKAFLQQFTQFTHPVVCVVQVHDGVVRGRDRQLVFFDPVCSVVVVVQSVCCVPPVDKDWDWGWTAHPVRDIDIWIWIWGWDDDPPDTIMIMIITD